Protein AF-A0A7W5V671-F1 (afdb_monomer_lite)

Radius of gyration: 16.45 Å; chains: 1; bounding box: 33×41×40 Å

InterPro domains:
  IPR013785 Aldolase-type TIM barrel [G3DSA:3.20.20.70] (1-219)

Sequence (221 aa):
MAAGVSGLAVGVHTTQFEIRTAGLLEPVLRLAADVVAESRGAPVAGEPAGPLGSGRFQLIAGACGPVGQAVQEAELAARLGYDAVLLSPVVPGASEADLLERARAVGEVLPVVGLYLQTAIGGPVLSRRFWRELAEQPSTVAVKVAAFDRYRTLDVAHGVAGSGRADQVVLYTGNDDHIIGDLLAELPGGLKFSGGLLGQWAVWTRAAVDMVAGLAKDPEL

Organism: NCBI:txid65515

Foldseek 3Di:
DVLPDQEDEECDVLNPVCCVVVVNLLVRLLVVQVVLCVVVVHHLFPDAQDAPPPSHYAYEYEAEEALVRRLVSLQSNNRSNHNEYEYAQDYPPDDLVRSLVSLLSSLVRHQYAYEQAAPVVPGDQDALCSLLSNLLRLSAQEYEYQHLDVVSVLSNLSSNLNNVCLVRYAYAYQPPVQQVVQQPDQHPNRHGHLYHDYSCCVPPVNVRSVVSVVSVPDPVD

Secondary structure (DSSP, 8-state):
-TT--SEEEESSGGG-GGGTTTT-HHHHHHHHHHHHHHHHTS--TTPPPPPTTSSSPEEEEEE-SSHHHHHHHHHHHHHTT-SEEEE----TT--HHHHHHHHHHHHTTS-EEEEEE-GGGTPPP--HHHHHHHHTSTTEEEEEEE-S-HHHHHHHHHHHHHTT-TTTSEEEE--TTSHHHHHH-EEGGGEEEEEE--SGGGSSHHHHHHHHHHHTT-TT-

pLDDT: mean 92.81, std 10.21, range [48.5, 98.88]

Structure (mmCIF, N/CA/C/O backbone):
data_AF-A0A7W5V671-F1
#
_entry.id   AF-A0A7W5V671-F1
#
loop_
_atom_site.group_PDB
_atom_site.id
_atom_site.type_symbol
_atom_site.label_atom_id
_atom_site.label_alt_id
_atom_site.label_comp_id
_atom_site.label_asym_id
_atom_site.label_entity_id
_atom_site.label_seq_id
_atom_site.pdbx_PDB_ins_code
_atom_site.Cartn_x
_atom_site.Cartn_y
_atom_site.Cartn_z
_atom_site.occupancy
_atom_site.B_iso_or_equiv
_atom_site.auth_seq_id
_atom_site.auth_comp_id
_atom_site.auth_asym_id
_atom_site.auth_atom_id
_atom_site.pdbx_PDB_model_num
ATOM 1 N N . MET A 1 1 ? 1.925 -17.191 -6.759 1.00 84.00 1 MET A N 1
ATOM 2 C CA . MET A 1 1 ? 0.631 -17.902 -6.894 1.00 84.00 1 MET A CA 1
ATOM 3 C C . MET A 1 1 ? 0.703 -19.350 -6.448 1.00 84.00 1 MET A C 1
ATOM 5 O O . MET A 1 1 ? -0.039 -19.692 -5.544 1.00 84.00 1 MET A O 1
ATOM 9 N N . ALA A 1 2 ? 1.605 -20.181 -6.994 1.00 89.56 2 ALA A N 1
ATOM 10 C CA . ALA A 1 2 ? 1.707 -21.600 -6.616 1.00 89.56 2 ALA A CA 1
ATOM 11 C C . ALA A 1 2 ? 1.765 -21.831 -5.094 1.00 89.56 2 ALA A C 1
ATOM 13 O O . ALA A 1 2 ? 1.134 -22.756 -4.603 1.00 89.56 2 ALA A O 1
ATOM 14 N N . ALA A 1 3 ? 2.443 -20.946 -4.349 1.00 92.94 3 ALA A N 1
ATOM 15 C CA . ALA A 1 3 ? 2.539 -20.948 -2.886 1.00 92.94 3 ALA A CA 1
ATOM 16 C C . ALA A 1 3 ? 1.255 -20.540 -2.118 1.00 92.94 3 ALA A C 1
ATOM 18 O O . ALA A 1 3 ? 1.284 -20.524 -0.895 1.00 92.94 3 ALA A O 1
ATOM 19 N N . GLY A 1 4 ? 0.147 -20.223 -2.796 1.00 91.19 4 GLY A N 1
ATOM 20 C CA . GLY A 1 4 ? -1.155 -19.923 -2.179 1.00 91.19 4 GLY A CA 1
ATOM 21 C C . GLY A 1 4 ? -1.399 -18.465 -1.768 1.00 91.19 4 GLY A C 1
ATOM 22 O O . GLY A 1 4 ? -2.390 -18.191 -1.103 1.00 91.19 4 GLY A O 1
ATOM 23 N N . VAL A 1 5 ? -0.526 -17.524 -2.143 1.00 93.00 5 VAL A N 1
ATOM 24 C CA . VAL A 1 5 ? -0.738 -16.091 -1.861 1.00 93.00 5 VAL A CA 1
ATOM 25 C C . VAL A 1 5 ? -1.935 -15.540 -2.647 1.00 93.00 5 VAL A C 1
ATOM 27 O O . VAL A 1 5 ? -2.162 -15.950 -3.786 1.00 93.00 5 VAL A O 1
ATOM 30 N N . SER A 1 6 ? -2.665 -14.591 -2.059 1.00 91.12 6 SER A N 1
ATOM 31 C CA . SER A 1 6 ? -3.863 -13.962 -2.638 1.00 91.12 6 SER A CA 1
ATOM 32 C C . SER A 1 6 ? -3.581 -12.722 -3.495 1.00 91.12 6 SER A C 1
ATOM 34 O O . SER A 1 6 ? -4.487 -12.201 -4.141 1.00 91.12 6 SER A O 1
ATOM 36 N N . GLY A 1 7 ? -2.339 -12.241 -3.530 1.00 93.69 7 GLY A N 1
ATOM 37 C CA . GLY A 1 7 ? -1.966 -11.084 -4.332 1.00 93.69 7 GLY A CA 1
ATOM 38 C C . GLY A 1 7 ? -0.463 -10.843 -4.394 1.00 93.69 7 GLY A C 1
ATOM 39 O O . GLY A 1 7 ? 0.330 -11.565 -3.784 1.00 93.69 7 GLY A O 1
ATOM 40 N N . LEU A 1 8 ? -0.075 -9.825 -5.157 1.00 95.25 8 LEU A N 1
ATOM 41 C CA . LEU A 1 8 ? 1.306 -9.403 -5.356 1.00 95.25 8 LEU A CA 1
ATOM 42 C C . LEU A 1 8 ? 1.385 -7.875 -5.461 1.00 95.25 8 LEU A C 1
ATOM 44 O O . LEU A 1 8 ? 0.623 -7.255 -6.200 1.00 95.25 8 LEU A O 1
ATOM 48 N N . ALA A 1 9 ? 2.351 -7.280 -4.756 1.00 96.94 9 ALA A N 1
ATOM 49 C CA . ALA A 1 9 ? 2.691 -5.867 -4.881 1.00 96.94 9 ALA A CA 1
ATOM 50 C C . ALA A 1 9 ? 4.031 -5.697 -5.616 1.00 96.94 9 ALA A C 1
ATOM 52 O O . ALA A 1 9 ? 5.012 -6.351 -5.260 1.00 96.94 9 ALA A O 1
ATOM 53 N N . VAL A 1 10 ? 4.084 -4.824 -6.624 1.00 97.81 10 VAL A N 1
ATOM 54 C CA . VAL A 1 10 ? 5.238 -4.658 -7.531 1.00 97.81 10 VAL A CA 1
ATOM 55 C C . VAL A 1 10 ? 5.551 -3.177 -7.728 1.00 97.81 10 VAL A C 1
ATOM 57 O O . VAL A 1 10 ? 4.650 -2.350 -7.706 1.00 97.81 10 VAL A O 1
ATOM 60 N N . GLY A 1 11 ? 6.821 -2.811 -7.907 1.00 96.94 11 GLY A N 1
ATOM 61 C CA . GLY A 1 11 ? 7.233 -1.405 -8.047 1.00 96.94 11 GLY A CA 1
ATOM 62 C C . GLY A 1 11 ? 7.242 -0.642 -6.718 1.00 96.94 11 GLY A C 1
ATOM 63 O O . GLY A 1 11 ? 7.211 0.590 -6.706 1.00 96.94 11 GLY A O 1
ATOM 64 N N . VAL A 1 12 ? 7.279 -1.389 -5.612 1.00 95.75 12 VAL A N 1
ATOM 65 C CA . VAL A 1 12 ? 7.295 -0.922 -4.218 1.00 95.75 12 VAL A CA 1
ATOM 66 C C . VAL A 1 12 ? 8.720 -0.979 -3.648 1.00 95.75 12 VAL A C 1
ATOM 68 O O . VAL A 1 12 ? 9.634 -1.426 -4.333 1.00 95.75 12 VAL A O 1
ATOM 71 N N . HIS A 1 13 ? 8.921 -0.600 -2.379 1.00 91.94 13 HIS A N 1
ATOM 72 C CA . HIS A 1 13 ? 10.249 -0.583 -1.739 1.00 91.94 13 HIS A CA 1
ATOM 73 C C . HIS A 1 13 ? 11.059 -1.882 -1.946 1.00 91.94 13 HIS A C 1
ATOM 75 O O . HIS A 1 13 ? 12.230 -1.824 -2.299 1.00 91.94 13 HIS A O 1
ATOM 81 N N . THR A 1 14 ? 10.439 -3.061 -1.801 1.00 91.38 14 THR A N 1
ATOM 82 C CA . THR A 1 14 ? 11.106 -4.364 -2.009 1.00 91.38 14 THR A CA 1
ATOM 83 C C . THR A 1 14 ? 11.531 -4.614 -3.463 1.00 91.38 14 THR A C 1
ATOM 85 O O . THR A 1 14 ? 12.481 -5.351 -3.694 1.00 91.38 14 THR A O 1
ATOM 88 N N . THR A 1 15 ? 10.873 -3.990 -4.445 1.00 92.38 15 THR A N 1
ATOM 89 C CA . THR A 1 15 ? 11.285 -4.025 -5.863 1.00 92.38 15 THR A CA 1
ATOM 90 C C . THR A 1 15 ? 12.456 -3.078 -6.151 1.00 92.38 15 THR A C 1
ATOM 92 O O . THR A 1 15 ? 13.052 -3.186 -7.215 1.00 92.38 15 THR A O 1
ATOM 95 N N . GLN A 1 16 ? 12.801 -2.197 -5.202 1.00 91.88 16 GLN A N 1
ATOM 96 C CA . GLN A 1 16 ? 13.724 -1.066 -5.342 1.00 91.88 16 GLN A CA 1
ATOM 97 C C . GLN A 1 16 ? 13.139 0.054 -6.213 1.00 91.88 16 GLN A C 1
ATOM 99 O O . GLN A 1 16 ? 12.811 -0.135 -7.383 1.00 91.88 16 GLN A O 1
ATOM 104 N N . PHE A 1 17 ? 12.980 1.254 -5.651 1.00 90.12 17 PHE A N 1
ATOM 105 C CA . PHE A 1 17 ? 12.391 2.379 -6.389 1.00 90.12 17 PHE A CA 1
ATOM 106 C C . PHE A 1 17 ? 13.272 2.830 -7.572 1.00 90.12 17 PHE A C 1
ATOM 108 O O . PHE A 1 17 ? 12.760 3.397 -8.539 1.00 90.12 17 PHE A O 1
ATOM 115 N N . GLU A 1 18 ? 14.562 2.493 -7.537 1.00 92.50 18 GLU A N 1
ATOM 116 C CA . GLU A 1 18 ? 15.604 2.757 -8.530 1.00 92.50 18 GLU A CA 1
ATOM 117 C C . GLU A 1 18 ? 15.294 2.187 -9.922 1.00 92.50 18 GLU A C 1
ATOM 119 O O . GLU A 1 18 ? 15.830 2.686 -10.914 1.00 92.50 18 GLU A O 1
ATOM 124 N N . ILE A 1 19 ? 14.371 1.220 -10.039 1.00 95.94 19 ILE A N 1
ATOM 125 C CA . ILE A 1 19 ? 13.892 0.733 -11.344 1.00 95.94 19 ILE A CA 1
ATOM 126 C C . ILE A 1 19 ? 13.361 1.871 -12.229 1.00 95.94 19 ILE A C 1
ATOM 128 O O . ILE A 1 19 ? 13.431 1.782 -13.450 1.00 95.94 19 ILE A O 1
ATOM 132 N N . ARG A 1 20 ? 12.858 2.961 -11.633 1.00 95.38 20 ARG A N 1
ATOM 133 C CA . ARG A 1 20 ? 12.361 4.143 -12.358 1.00 95.38 20 ARG A CA 1
ATOM 134 C C . ARG A 1 20 ? 13.489 4.886 -13.058 1.00 95.38 20 ARG A C 1
ATOM 136 O O . ARG A 1 20 ? 13.371 5.199 -14.237 1.00 95.38 20 ARG A O 1
ATOM 143 N N . THR A 1 21 ? 14.604 5.086 -12.362 1.00 93.50 21 THR A N 1
ATOM 144 C CA . THR A 1 21 ? 15.807 5.728 -12.910 1.00 93.50 21 THR A CA 1
ATOM 145 C C . THR A 1 21 ? 16.410 4.909 -14.050 1.00 93.50 21 THR A C 1
ATOM 147 O O . THR A 1 21 ? 16.979 5.469 -14.981 1.00 93.50 21 THR A O 1
ATOM 150 N N . ALA A 1 22 ? 16.244 3.585 -14.009 1.00 95.69 22 ALA A N 1
ATOM 151 C CA . ALA A 1 22 ? 16.680 2.678 -15.066 1.00 95.69 22 ALA A CA 1
ATOM 152 C C . ALA A 1 22 ? 15.668 2.518 -16.223 1.00 95.69 22 ALA A C 1
ATOM 154 O O . ALA A 1 22 ? 15.936 1.759 -17.152 1.00 95.69 22 ALA A O 1
ATOM 155 N N . GLY A 1 23 ? 14.501 3.175 -16.180 1.00 96.25 23 GLY A N 1
ATOM 156 C CA . GLY A 1 23 ? 13.441 2.996 -17.185 1.00 96.25 23 GLY A CA 1
ATOM 157 C C . GLY A 1 23 ? 12.772 1.613 -17.152 1.00 96.25 23 GLY A C 1
ATOM 158 O O . GLY A 1 23 ? 12.159 1.193 -18.129 1.00 96.25 23 GLY A O 1
ATOM 159 N N . LEU A 1 24 ? 12.891 0.891 -16.035 1.00 98.12 24 LEU A N 1
ATOM 160 C CA . LEU A 1 24 ? 12.433 -0.490 -15.865 1.00 98.12 24 LEU A CA 1
ATOM 161 C C . LEU A 1 24 ? 11.061 -0.616 -15.194 1.00 98.12 24 LEU A C 1
ATOM 163 O O . LEU A 1 24 ? 10.567 -1.734 -15.066 1.00 98.12 24 LEU A O 1
ATOM 167 N N . LEU A 1 25 ? 10.421 0.488 -14.788 1.00 98.38 25 LEU A N 1
ATOM 168 C CA . LEU A 1 25 ? 9.113 0.434 -14.123 1.00 98.38 25 LEU A CA 1
ATOM 169 C C . LEU A 1 25 ? 8.073 -0.322 -14.965 1.00 98.38 25 LEU A C 1
ATOM 171 O O . LEU A 1 25 ? 7.523 -1.319 -14.506 1.00 98.38 25 LEU A O 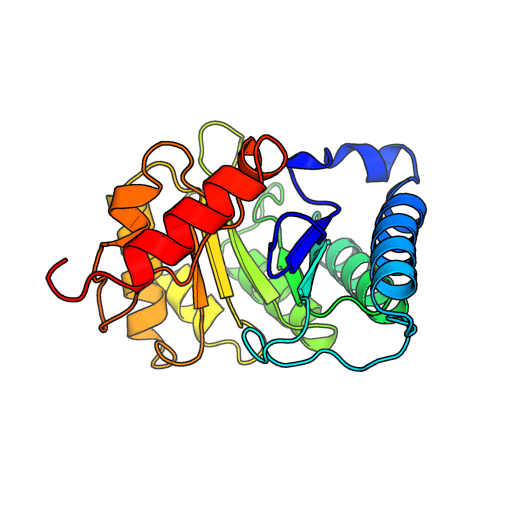1
ATOM 175 N N . GLU A 1 26 ? 7.828 0.122 -16.198 1.00 98.00 26 GLU A N 1
ATOM 176 C CA . GLU A 1 26 ? 6.851 -0.521 -17.081 1.00 98.00 26 GLU A CA 1
ATOM 177 C C . GLU A 1 26 ? 7.215 -1.976 -17.425 1.00 98.00 26 GLU A C 1
ATOM 179 O O . GLU A 1 26 ? 6.351 -2.836 -17.243 1.00 98.00 26 GLU A O 1
ATOM 184 N N . PRO A 1 27 ? 8.455 -2.304 -17.848 1.00 98.06 27 PRO A N 1
ATOM 185 C CA . PRO A 1 27 ? 8.854 -3.693 -18.077 1.00 98.06 27 PRO A CA 1
ATOM 186 C C . PRO A 1 27 ? 8.610 -4.619 -16.880 1.00 98.06 27 PRO A C 1
ATOM 188 O O . PRO A 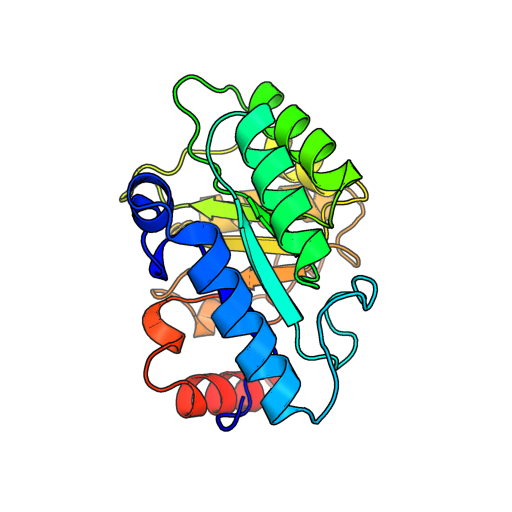1 27 ? 8.119 -5.731 -17.058 1.00 98.06 27 PRO A O 1
ATOM 191 N N . VAL A 1 28 ? 8.916 -4.165 -15.660 1.00 98.31 28 VAL A N 1
ATOM 192 C CA . VAL A 1 28 ? 8.749 -4.967 -14.438 1.00 98.31 28 VAL A CA 1
ATOM 193 C 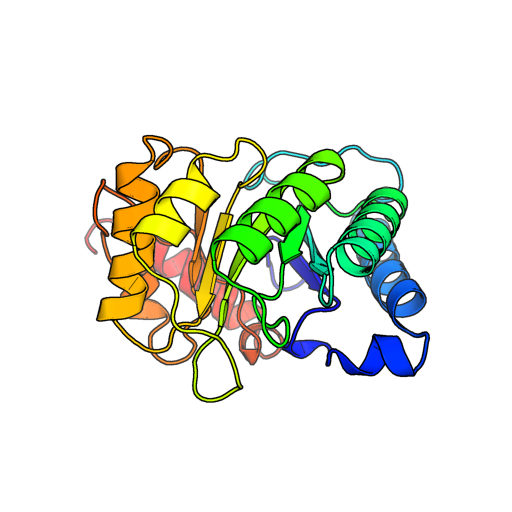C . VAL A 1 28 ? 7.273 -5.148 -14.080 1.00 98.31 28 VAL A C 1
ATOM 195 O O . VAL A 1 28 ? 6.866 -6.263 -13.751 1.00 98.31 28 VAL A O 1
ATOM 198 N N . LEU A 1 29 ? 6.462 -4.086 -14.162 1.00 98.12 29 LEU A N 1
ATOM 199 C CA . LEU A 1 29 ? 5.021 -4.190 -13.911 1.00 98.12 29 LEU A CA 1
ATOM 200 C C . LEU A 1 29 ? 4.347 -5.112 -14.937 1.00 98.12 29 LEU A C 1
ATOM 202 O O . LEU A 1 29 ? 3.572 -5.994 -14.573 1.00 98.12 29 LEU A O 1
ATOM 206 N N . ARG A 1 30 ? 4.688 -4.961 -16.220 1.00 97.38 30 ARG A N 1
ATOM 207 C CA . ARG A 1 30 ? 4.128 -5.792 -17.287 1.00 97.38 30 ARG A CA 1
ATOM 208 C C . ARG A 1 30 ? 4.492 -7.261 -17.111 1.00 97.38 30 ARG A C 1
ATOM 210 O O . ARG A 1 30 ? 3.603 -8.098 -17.153 1.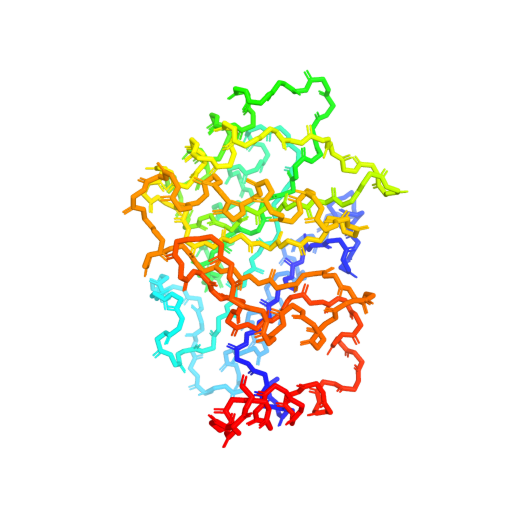00 97.38 30 ARG A O 1
ATOM 217 N N . LEU A 1 31 ? 5.761 -7.563 -16.827 1.00 97.12 31 LEU A N 1
ATOM 218 C CA . LEU A 1 31 ? 6.204 -8.936 -16.585 1.00 97.12 31 LEU A CA 1
ATOM 219 C C . LEU A 1 31 ? 5.406 -9.601 -15.456 1.00 97.12 31 LEU A C 1
ATOM 221 O O . LEU A 1 31 ? 4.998 -10.753 -15.580 1.00 97.12 31 LEU A O 1
ATOM 225 N N . ALA A 1 32 ? 5.166 -8.888 -14.354 1.00 95.94 32 ALA A N 1
ATOM 226 C CA . ALA A 1 32 ? 4.385 -9.433 -13.251 1.00 95.94 32 ALA A CA 1
ATOM 227 C C . ALA A 1 32 ? 2.918 -9.683 -13.639 1.00 95.94 32 ALA A C 1
ATOM 229 O O . ALA A 1 32 ? 2.376 -10.736 -13.298 1.00 95.94 32 ALA A O 1
ATOM 230 N N . ALA A 1 33 ? 2.291 -8.751 -14.361 1.00 94.62 33 ALA A N 1
ATOM 231 C CA . ALA A 1 33 ? 0.925 -8.909 -14.853 1.00 94.62 33 ALA A CA 1
ATOM 232 C C . ALA A 1 33 ? 0.801 -10.084 -15.840 1.00 94.62 33 ALA A C 1
ATOM 234 O O . ALA A 1 33 ? -0.096 -10.913 -15.684 1.00 94.62 33 ALA A O 1
ATOM 235 N N . ASP A 1 34 ? 1.734 -10.209 -16.787 1.00 93.75 34 ASP A N 1
ATOM 236 C CA . ASP A 1 34 ? 1.761 -11.279 -17.791 1.00 93.75 34 ASP A CA 1
ATOM 237 C C . ASP A 1 34 ? 1.919 -12.660 -17.138 1.00 93.75 34 ASP A C 1
ATOM 239 O O . ASP A 1 34 ? 1.172 -13.585 -17.451 1.00 93.75 34 ASP A O 1
ATOM 243 N N . VAL A 1 35 ? 2.819 -12.800 -16.156 1.00 93.62 35 VAL A N 1
ATOM 244 C CA . VAL A 1 35 ? 3.006 -14.064 -15.419 1.00 93.62 35 VAL A CA 1
ATOM 245 C C . VAL A 1 35 ? 1.754 -14.443 -14.620 1.00 93.62 35 VAL A C 1
ATOM 247 O O . VAL A 1 35 ? 1.405 -15.627 -14.529 1.00 93.62 35 VAL A O 1
ATOM 250 N N . VAL A 1 36 ? 1.059 -13.460 -14.035 1.00 91.19 36 VAL A N 1
ATOM 251 C CA . VAL A 1 36 ? -0.228 -13.687 -13.354 1.00 91.19 36 VAL A CA 1
ATOM 252 C C . VAL A 1 36 ? -1.306 -14.115 -14.341 1.00 91.19 36 VAL A C 1
ATOM 254 O O . VAL A 1 36 ? -2.034 -15.066 -14.054 1.00 91.19 36 VAL A O 1
ATOM 257 N N . ALA A 1 37 ? -1.378 -13.468 -15.502 1.00 88.19 37 ALA A N 1
ATOM 258 C CA . ALA A 1 37 ? -2.317 -13.813 -16.558 1.00 88.19 37 ALA A CA 1
ATOM 259 C C . ALA A 1 37 ? -2.116 -15.249 -17.057 1.00 88.19 37 ALA A C 1
ATOM 261 O O . ALA A 1 37 ? -3.049 -16.055 -17.060 1.00 88.19 37 ALA A O 1
ATOM 262 N N . GLU A 1 38 ? -0.876 -15.592 -17.407 1.00 88.00 38 GLU A N 1
ATOM 263 C CA . GLU A 1 38 ? -0.494 -16.917 -17.894 1.00 88.00 38 GLU A CA 1
ATOM 264 C C . GLU A 1 38 ? -0.849 -18.004 -16.875 1.00 88.00 38 GLU A C 1
ATOM 266 O O . GLU A 1 38 ? -1.508 -18.988 -17.206 1.00 88.00 38 GLU A O 1
ATOM 271 N N . SER A 1 39 ? -0.508 -17.786 -15.603 1.00 85.94 39 SER A N 1
ATOM 272 C CA . SER A 1 39 ? -0.785 -18.756 -14.538 1.00 85.94 39 SER A CA 1
ATOM 273 C C . SER A 1 39 ? -2.278 -18.961 -14.264 1.00 85.94 39 SER A C 1
ATOM 275 O O . SER A 1 39 ? -2.659 -19.981 -13.691 1.00 85.94 39 SER A O 1
ATOM 277 N N . ARG A 1 40 ? -3.128 -17.994 -14.632 1.00 80.88 40 ARG A N 1
ATOM 278 C CA . ARG A 1 40 ? -4.589 -18.067 -14.483 1.00 80.88 40 ARG A CA 1
ATOM 279 C C . ARG A 1 40 ? -5.297 -18.539 -15.754 1.00 80.88 40 ARG A C 1
ATOM 281 O O . ARG A 1 40 ? -6.495 -18.805 -15.694 1.00 80.88 40 ARG A O 1
ATOM 288 N N . GLY A 1 41 ? -4.588 -18.634 -16.881 1.00 78.44 41 GLY A N 1
ATOM 289 C CA . GLY A 1 41 ? -5.173 -18.932 -18.189 1.00 78.44 41 GLY A CA 1
ATOM 290 C C . GLY A 1 41 ? -6.105 -17.833 -18.718 1.00 78.44 41 GLY A C 1
ATOM 291 O O . GLY A 1 41 ? -6.958 -18.122 -19.553 1.00 78.44 41 GLY A O 1
ATOM 292 N N . ALA A 1 42 ? -5.979 -16.596 -18.225 1.00 69.00 42 ALA A N 1
ATOM 293 C CA . ALA A 1 42 ? -6.821 -15.464 -18.610 1.00 69.00 42 ALA A CA 1
ATOM 294 C C . ALA A 1 42 ? -6.022 -14.148 -18.563 1.00 69.00 42 ALA A C 1
ATOM 296 O O . ALA A 1 42 ? -5.226 -13.968 -17.640 1.00 69.00 42 ALA A O 1
ATOM 297 N N . PRO A 1 43 ? -6.214 -13.222 -19.522 1.00 63.44 43 PRO A N 1
ATOM 298 C CA . PRO A 1 43 ? -5.523 -11.936 -19.520 1.00 63.44 43 PRO A CA 1
ATOM 299 C C . PRO A 1 43 ? -5.906 -11.095 -18.296 1.00 63.44 43 PRO A C 1
ATOM 301 O O . PRO A 1 43 ? -7.073 -11.008 -17.934 1.00 63.44 43 PRO A O 1
ATOM 304 N N . VAL A 1 44 ? -4.912 -10.453 -17.678 1.00 66.25 44 VAL A N 1
ATOM 305 C CA . VAL A 1 44 ? -5.127 -9.456 -16.610 1.00 66.25 44 VAL A CA 1
ATOM 306 C C . VAL A 1 44 ? -5.343 -8.066 -17.221 1.00 66.25 44 VAL A C 1
ATOM 308 O O . VAL A 1 44 ? -6.171 -7.289 -16.748 1.00 66.25 44 VAL A O 1
ATOM 311 N N . ALA A 1 45 ? -4.620 -7.753 -18.300 1.00 63.72 45 ALA A N 1
ATOM 312 C CA . ALA A 1 45 ? -4.675 -6.451 -18.949 1.00 63.72 45 ALA A CA 1
ATOM 313 C C . ALA A 1 45 ? -6.080 -6.146 -19.497 1.00 63.72 45 ALA A C 1
ATOM 315 O O . ALA A 1 45 ? -6.647 -6.928 -20.261 1.00 63.72 45 ALA A O 1
ATOM 316 N N . GLY A 1 46 ? -6.616 -4.980 -19.129 1.00 57.53 46 GLY A N 1
ATOM 317 C CA . GLY A 1 46 ? -7.923 -4.502 -19.584 1.00 57.53 46 GLY A CA 1
ATOM 318 C C . GLY A 1 46 ? -9.127 -5.012 -18.784 1.00 57.53 46 GLY A C 1
ATOM 319 O O . GLY A 1 46 ? -10.235 -4.535 -19.028 1.00 57.53 46 GLY A O 1
ATOM 320 N N . GLU A 1 47 ? -8.948 -5.918 -17.814 1.00 64.06 47 GLU A N 1
ATOM 321 C CA . GLU A 1 47 ? -10.006 -6.195 -16.838 1.00 64.06 47 GLU A CA 1
ATOM 322 C C . GLU A 1 47 ? -10.099 -5.036 -15.829 1.00 64.06 47 GLU A C 1
ATOM 324 O O . GLU A 1 47 ? -9.069 -4.594 -15.312 1.00 64.06 47 GLU A O 1
ATOM 329 N N . PRO A 1 48 ? -11.308 -4.540 -15.511 1.00 61.97 48 PRO A N 1
ATOM 330 C CA . PRO A 1 48 ? -11.466 -3.500 -14.504 1.00 61.97 48 PRO A CA 1
ATOM 331 C C . PRO A 1 48 ? -10.963 -3.972 -13.133 1.00 61.97 48 PRO A C 1
ATOM 333 O O . PRO A 1 48 ? -10.977 -5.168 -12.814 1.00 61.97 48 PRO A O 1
ATOM 336 N N . ALA A 1 49 ? -10.525 -3.017 -12.311 1.00 62.06 49 ALA A N 1
ATOM 337 C CA . ALA A 1 49 ? -10.134 -3.277 -10.932 1.00 62.06 49 ALA A CA 1
ATOM 338 C C . ALA A 1 49 ? -11.304 -3.917 -10.166 1.00 62.06 49 ALA A C 1
ATOM 340 O O . ALA A 1 49 ? -12.413 -3.376 -10.127 1.00 62.06 49 ALA A O 1
ATOM 341 N N . GLY A 1 50 ? -11.058 -5.086 -9.574 1.00 61.34 50 GLY A N 1
ATOM 342 C CA . GLY A 1 50 ? -12.022 -5.758 -8.706 1.00 61.34 50 GLY A CA 1
ATOM 343 C C . GLY A 1 50 ? -11.896 -5.267 -7.259 1.00 61.34 50 GLY A C 1
ATOM 344 O O . GLY A 1 50 ? -10.808 -4.845 -6.856 1.00 61.34 50 GLY A O 1
ATOM 345 N N . PRO A 1 51 ? -12.954 -5.355 -6.431 1.00 67.38 51 PRO A N 1
ATOM 346 C CA . PRO A 1 51 ? -12.842 -5.044 -5.009 1.00 67.38 51 PRO A CA 1
ATOM 347 C C . PRO A 1 51 ? -11.752 -5.892 -4.336 1.00 67.38 51 PRO A C 1
ATOM 349 O O . PRO A 1 51 ? -11.626 -7.092 -4.620 1.00 67.38 51 PRO A O 1
ATOM 352 N N . LEU A 1 52 ? -10.997 -5.288 -3.410 1.00 67.88 52 LEU A N 1
ATOM 353 C CA . LEU A 1 52 ? -10.088 -6.029 -2.533 1.00 67.88 52 LEU A CA 1
ATOM 354 C C . LEU A 1 52 ? -10.865 -7.119 -1.784 1.00 67.88 52 LEU A C 1
ATOM 356 O O . LEU A 1 52 ? -11.961 -6.883 -1.284 1.00 67.88 52 LEU A O 1
ATOM 360 N N . GLY A 1 53 ? -10.297 -8.324 -1.720 1.00 61.84 53 GLY A N 1
ATOM 361 C CA . GLY A 1 53 ? -10.917 -9.449 -1.014 1.00 61.84 53 GLY A CA 1
ATOM 362 C C . GLY A 1 53 ? -12.009 -10.193 -1.792 1.00 61.84 53 GLY A C 1
ATOM 363 O O . GLY A 1 53 ? -12.610 -11.109 -1.244 1.00 61.84 53 GLY A O 1
ATOM 364 N N . SER A 1 54 ? -12.229 -9.891 -3.076 1.00 65.38 54 SER A N 1
ATOM 365 C CA . SER A 1 54 ? -13.206 -10.587 -3.941 1.00 65.38 54 SER A CA 1
ATOM 366 C C . SER A 1 54 ? -12.860 -12.051 -4.286 1.00 65.38 54 SER A C 1
ATOM 368 O O . SER A 1 54 ? -13.540 -12.676 -5.096 1.00 65.38 54 SER A O 1
ATOM 370 N N . GLY A 1 55 ? -11.782 -12.609 -3.723 1.00 69.12 55 GLY A N 1
ATOM 371 C CA . GLY A 1 55 ? -11.244 -13.924 -4.097 1.00 69.12 55 GLY A CA 1
ATOM 372 C C . GLY A 1 55 ? -10.473 -13.928 -5.425 1.00 69.12 55 GLY A C 1
ATOM 373 O O . GLY A 1 55 ? -9.864 -14.940 -5.776 1.00 69.12 55 GLY A O 1
ATOM 374 N N . ARG A 1 56 ? -10.447 -12.797 -6.145 1.00 81.88 56 ARG A N 1
ATOM 375 C CA . ARG A 1 56 ? -9.544 -12.553 -7.276 1.00 81.88 56 ARG A CA 1
ATOM 376 C C . ARG A 1 56 ? -8.109 -12.379 -6.763 1.00 81.88 56 ARG A C 1
ATOM 378 O O . ARG A 1 56 ? -7.884 -11.882 -5.661 1.00 81.88 56 ARG A O 1
ATOM 385 N N . PHE A 1 57 ? -7.135 -12.811 -7.566 1.00 88.56 57 PHE A N 1
ATOM 386 C CA . PHE A 1 57 ? -5.728 -12.532 -7.288 1.00 88.56 57 PHE A CA 1
ATOM 387 C C . PHE A 1 57 ? -5.454 -11.042 -7.501 1.00 88.56 57 PHE A C 1
ATOM 389 O O . PHE A 1 57 ? -5.613 -10.569 -8.625 1.00 88.56 57 PHE A O 1
ATOM 396 N N . GLN A 1 58 ? -5.032 -10.342 -6.448 1.00 91.50 58 GLN A N 1
ATOM 397 C CA . GLN A 1 58 ? -4.884 -8.886 -6.473 1.00 91.50 58 GLN A CA 1
ATOM 398 C C . GLN A 1 58 ? -3.487 -8.458 -6.925 1.00 91.50 58 GLN A C 1
ATOM 400 O O . GLN A 1 58 ? -2.479 -8.914 -6.376 1.00 91.50 58 GLN A O 1
ATOM 405 N N . LEU A 1 59 ? -3.422 -7.531 -7.876 1.00 94.75 59 LEU A N 1
ATOM 406 C CA . LEU A 1 59 ? -2.195 -6.876 -8.314 1.00 94.75 59 LEU A CA 1
ATOM 407 C C . LEU A 1 59 ? -2.160 -5.427 -7.831 1.00 94.75 59 LEU A C 1
ATOM 409 O O . LEU A 1 59 ? -3.025 -4.623 -8.166 1.00 94.75 59 LEU A O 1
ATOM 413 N N . ILE A 1 60 ? -1.127 -5.076 -7.065 1.00 97.19 60 ILE A N 1
ATOM 414 C CA . ILE A 1 60 ? -0.945 -3.728 -6.511 1.00 97.19 60 ILE A CA 1
ATOM 415 C C . ILE A 1 60 ? 0.344 -3.120 -7.069 1.00 97.19 60 ILE A C 1
ATOM 417 O O . ILE A 1 60 ? 1.426 -3.689 -6.915 1.00 97.19 60 ILE A O 1
ATOM 421 N N . ALA A 1 61 ? 0.250 -1.960 -7.713 1.00 98.25 61 ALA A N 1
ATOM 422 C CA . ALA A 1 61 ? 1.412 -1.250 -8.240 1.00 98.25 61 ALA A CA 1
ATOM 423 C C . ALA A 1 61 ? 1.903 -0.218 -7.223 1.00 98.25 61 ALA A C 1
ATOM 425 O O . ALA A 1 61 ? 1.113 0.498 -6.621 1.00 98.25 61 ALA A O 1
ATOM 426 N N . GLY A 1 62 ? 3.209 -0.108 -7.013 1.00 98.31 62 GLY A N 1
ATOM 427 C CA . GLY A 1 62 ? 3.780 0.984 -6.237 1.00 98.31 62 GLY A CA 1
ATOM 428 C C . GLY A 1 62 ? 3.840 2.261 -7.066 1.00 98.31 62 GLY A C 1
ATOM 429 O O . GLY A 1 62 ? 4.322 2.211 -8.196 1.00 98.31 62 GLY A O 1
ATOM 430 N N . ALA A 1 63 ? 3.441 3.392 -6.482 1.00 98.19 63 ALA A N 1
ATOM 431 C CA . ALA A 1 63 ? 3.654 4.723 -7.052 1.00 98.19 63 ALA A CA 1
ATOM 432 C C . ALA A 1 63 ? 4.452 5.624 -6.098 1.00 98.19 63 ALA A C 1
ATOM 434 O O . ALA A 1 63 ? 4.336 5.510 -4.870 1.00 98.19 63 ALA A O 1
ATOM 435 N N . CYS A 1 64 ? 5.272 6.526 -6.638 1.00 97.31 64 CYS A N 1
ATOM 436 C CA . CYS A 1 64 ? 6.057 7.463 -5.831 1.00 97.31 64 CYS A CA 1
ATOM 437 C C . CYS A 1 64 ? 6.232 8.839 -6.491 1.00 97.31 64 CYS A C 1
ATOM 439 O O . CYS A 1 64 ? 5.674 9.124 -7.547 1.00 97.31 64 CYS A O 1
ATOM 441 N N . GLY A 1 65 ? 6.987 9.715 -5.821 1.00 96.38 65 GLY A N 1
ATOM 442 C CA . GLY A 1 65 ? 7.305 11.041 -6.338 1.00 96.38 65 GLY A CA 1
ATOM 443 C C . GLY A 1 65 ? 6.160 12.059 -6.211 1.00 96.38 65 GLY A C 1
ATOM 444 O O . GLY A 1 65 ? 5.180 11.818 -5.489 1.00 96.38 65 GLY A O 1
ATOM 445 N N . PRO A 1 66 ? 6.311 13.228 -6.864 1.00 97.38 66 PRO A N 1
ATOM 446 C CA . PRO A 1 66 ? 5.312 14.294 -6.865 1.00 97.38 66 PRO A CA 1
ATOM 447 C C . PRO A 1 66 ? 4.032 13.871 -7.598 1.00 97.38 66 PRO A C 1
ATOM 449 O O . PRO A 1 66 ? 4.016 12.876 -8.322 1.00 97.38 66 PRO A O 1
ATOM 452 N N . VAL A 1 67 ? 2.956 14.650 -7.440 1.00 98.25 67 VAL A N 1
ATOM 453 C CA . VAL A 1 67 ? 1.612 14.296 -7.933 1.00 98.25 67 VAL A CA 1
ATOM 454 C C . VAL A 1 67 ? 1.570 13.899 -9.408 1.00 98.25 67 VAL A C 1
ATOM 456 O O . VAL A 1 67 ? 1.024 12.849 -9.726 1.00 98.25 67 VAL A O 1
ATOM 459 N N . GLY A 1 68 ? 2.216 14.661 -10.296 1.00 98.19 68 GLY A N 1
ATOM 460 C CA . GLY A 1 68 ? 2.221 14.354 -11.729 1.00 98.19 68 GLY A CA 1
ATOM 461 C C . GLY A 1 68 ? 2.862 13.002 -12.054 1.00 98.19 68 GLY A C 1
ATOM 462 O O . GLY A 1 68 ? 2.328 12.252 -12.865 1.00 98.19 68 GLY A O 1
ATOM 463 N N . GLN A 1 69 ? 3.961 12.656 -11.377 1.00 97.94 69 GLN A N 1
ATOM 464 C CA . GLN A 1 69 ? 4.600 11.348 -11.535 1.00 97.94 69 GLN A CA 1
ATOM 465 C C . GLN A 1 69 ? 3.703 10.235 -10.982 1.00 97.94 69 GLN A C 1
ATOM 467 O O . GLN A 1 69 ? 3.463 9.248 -11.669 1.00 97.94 69 GLN A O 1
ATOM 472 N N . ALA A 1 70 ? 3.174 10.401 -9.767 1.00 98.56 70 ALA A N 1
ATOM 473 C CA . ALA A 1 70 ? 2.336 9.387 -9.132 1.00 98.56 70 ALA A CA 1
ATOM 474 C C . ALA A 1 70 ? 1.074 9.068 -9.956 1.00 98.56 70 ALA A C 1
ATOM 476 O O . ALA A 1 70 ? 0.703 7.901 -10.068 1.00 98.56 70 ALA A O 1
ATOM 477 N N . VAL A 1 71 ? 0.455 10.081 -10.576 1.00 98.81 71 VAL A N 1
ATOM 478 C CA . VAL A 1 71 ? -0.689 9.905 -11.488 1.00 98.81 71 VAL A CA 1
ATOM 479 C C . VAL A 1 71 ? -0.279 9.146 -12.752 1.00 98.81 71 VAL A C 1
ATOM 481 O O . VAL A 1 71 ? -0.929 8.166 -13.097 1.00 98.81 71 VAL A O 1
ATOM 484 N N . GLN A 1 72 ? 0.829 9.512 -13.405 1.00 98.69 72 GLN A N 1
ATOM 485 C CA . GLN A 1 72 ? 1.315 8.794 -14.596 1.00 98.69 72 GLN A CA 1
ATOM 486 C C . GLN A 1 72 ? 1.635 7.320 -14.304 1.00 98.69 72 GLN A C 1
ATOM 488 O O . GLN A 1 72 ? 1.359 6.439 -15.121 1.00 98.69 72 GLN A O 1
ATOM 493 N N . GLU A 1 73 ? 2.205 7.036 -13.131 1.00 98.62 73 GLU A N 1
ATOM 494 C CA . GLU A 1 73 ? 2.480 5.668 -12.685 1.00 98.62 73 GLU A CA 1
ATOM 495 C C . GLU A 1 73 ? 1.184 4.891 -12.395 1.00 98.62 73 GLU A C 1
ATOM 497 O O . GLU A 1 73 ? 1.098 3.708 -12.727 1.00 98.62 73 GLU A O 1
ATOM 502 N N . ALA A 1 74 ? 0.155 5.550 -11.853 1.00 98.62 74 ALA A N 1
ATOM 503 C CA . ALA A 1 74 ? -1.172 4.964 -11.667 1.00 98.62 74 ALA A CA 1
ATOM 504 C C . ALA A 1 74 ? -1.870 4.666 -13.004 1.00 98.62 74 ALA A C 1
ATOM 506 O O . ALA A 1 74 ? -2.425 3.585 -13.179 1.00 98.62 74 ALA A O 1
ATOM 507 N N . GLU A 1 75 ? -1.792 5.573 -13.980 1.00 98.44 75 GLU A N 1
ATOM 508 C CA . GLU A 1 75 ? -2.344 5.359 -15.325 1.00 98.44 75 GLU A CA 1
ATOM 509 C C . GLU A 1 75 ? -1.647 4.200 -16.040 1.00 98.44 75 GLU A C 1
ATOM 511 O O . GLU A 1 75 ? -2.289 3.398 -16.719 1.00 98.44 75 GLU A O 1
ATOM 516 N N . LEU A 1 76 ? -0.324 4.093 -15.889 1.00 98.12 76 LEU A N 1
ATOM 517 C CA . LEU A 1 76 ? 0.436 2.950 -16.381 1.00 98.12 76 LEU A CA 1
ATOM 518 C C . LEU A 1 76 ? -0.047 1.648 -15.736 1.00 98.12 76 LEU A C 1
ATOM 520 O O . LEU A 1 76 ? -0.318 0.685 -16.451 1.00 98.12 76 LEU A O 1
ATOM 524 N N . ALA A 1 77 ? -0.183 1.622 -14.410 1.00 97.88 77 ALA A N 1
ATOM 525 C CA . ALA A 1 77 ? -0.686 0.462 -13.686 1.00 97.88 77 ALA A CA 1
ATOM 526 C C . ALA A 1 77 ? -2.094 0.062 -14.165 1.00 97.88 77 ALA A C 1
ATOM 528 O O . ALA A 1 77 ? -2.335 -1.115 -14.437 1.00 97.88 77 ALA A O 1
ATOM 529 N N . ALA A 1 78 ? -2.985 1.037 -14.370 1.00 96.62 78 ALA A N 1
ATOM 530 C CA . ALA A 1 78 ? -4.335 0.813 -14.880 1.00 96.62 78 ALA A CA 1
ATOM 531 C C . ALA A 1 78 ? -4.323 0.170 -16.276 1.00 96.62 78 ALA A C 1
ATOM 533 O O . ALA A 1 78 ? -5.001 -0.831 -16.504 1.00 96.62 78 ALA A O 1
ATOM 534 N N . ARG A 1 79 ? -3.493 0.677 -17.201 1.00 96.19 79 ARG A N 1
ATOM 535 C CA . ARG A 1 79 ? -3.333 0.084 -18.544 1.00 96.19 79 ARG A CA 1
ATOM 536 C C . ARG A 1 79 ? -2.829 -1.360 -18.501 1.00 96.19 79 ARG A C 1
ATOM 538 O O . ARG A 1 79 ? -3.167 -2.144 -19.382 1.00 96.19 79 ARG A O 1
ATOM 545 N N . LEU A 1 80 ? -2.027 -1.704 -17.495 1.00 95.94 80 LEU A N 1
ATOM 546 C CA . LEU A 1 80 ? -1.482 -3.049 -17.296 1.00 95.94 80 LEU A CA 1
ATOM 547 C C . LEU A 1 80 ? -2.421 -3.982 -16.505 1.00 95.94 80 LEU A C 1
ATOM 549 O O . LEU A 1 80 ? -2.080 -5.146 -16.311 1.00 95.94 80 LEU A O 1
ATOM 553 N N . GLY A 1 81 ? -3.600 -3.511 -16.079 1.00 93.62 81 GLY A N 1
ATOM 554 C CA . GLY A 1 81 ? -4.600 -4.324 -15.373 1.00 93.62 81 GLY A CA 1
ATOM 555 C C . GLY A 1 81 ? -4.353 -4.486 -13.870 1.00 93.62 81 GLY A C 1
ATOM 556 O O . GLY A 1 81 ? -4.814 -5.458 -13.277 1.00 93.62 81 GLY A O 1
ATOM 557 N N . TYR A 1 82 ? -3.611 -3.572 -13.242 1.00 95.69 82 TYR A N 1
ATOM 558 C CA . TYR A 1 82 ? -3.462 -3.554 -11.784 1.00 95.69 82 TYR A CA 1
ATOM 559 C C . TYR A 1 82 ? -4.744 -3.065 -11.096 1.00 95.69 82 TYR A C 1
ATOM 561 O O . TYR A 1 82 ? -5.435 -2.184 -11.600 1.00 95.69 82 TYR A O 1
ATOM 569 N N . ASP A 1 83 ? -5.030 -3.609 -9.912 1.00 94.94 83 ASP A N 1
ATOM 570 C CA . ASP A 1 83 ? -6.272 -3.351 -9.174 1.00 94.94 83 ASP A CA 1
ATOM 571 C C . ASP A 1 83 ? -6.193 -2.112 -8.269 1.00 94.94 83 ASP A C 1
ATOM 573 O O . ASP A 1 83 ? -7.216 -1.515 -7.940 1.00 94.94 83 ASP A O 1
ATOM 577 N N . ALA A 1 84 ? -4.992 -1.749 -7.811 1.00 97.25 84 ALA A N 1
ATOM 578 C CA . ALA A 1 84 ? -4.784 -0.638 -6.884 1.00 97.25 84 ALA A CA 1
ATOM 579 C C . ALA A 1 84 ? -3.343 -0.110 -6.917 1.00 97.25 84 ALA A C 1
ATOM 581 O O . ALA A 1 84 ? -2.425 -0.762 -7.428 1.00 97.25 84 ALA A O 1
ATOM 582 N N . VAL A 1 85 ? -3.136 1.051 -6.293 1.00 98.44 85 VAL A N 1
ATOM 583 C CA . VAL A 1 85 ? -1.832 1.704 -6.161 1.00 98.44 85 VAL A CA 1
ATOM 584 C C . VAL A 1 85 ? -1.412 1.815 -4.697 1.00 98.44 85 VAL A C 1
ATOM 586 O O . VAL A 1 85 ? -2.072 2.483 -3.907 1.00 98.44 85 VAL A O 1
ATOM 589 N N . LEU A 1 86 ? -0.275 1.217 -4.331 1.00 98.62 86 LEU A N 1
ATOM 590 C CA . LEU A 1 86 ? 0.398 1.465 -3.055 1.00 98.62 86 LEU A CA 1
ATOM 591 C C . LEU A 1 86 ? 1.222 2.749 -3.151 1.00 98.62 86 LEU A C 1
ATOM 593 O O . LEU A 1 86 ? 2.279 2.780 -3.788 1.00 98.62 86 LEU A O 1
ATOM 597 N N . LEU A 1 87 ? 0.749 3.805 -2.496 1.00 98.25 87 LEU A N 1
ATOM 598 C CA . LEU A 1 87 ? 1.320 5.137 -2.643 1.00 98.25 87 LEU A CA 1
ATOM 599 C C . LEU A 1 87 ? 2.407 5.397 -1.593 1.00 98.25 87 LEU A C 1
ATOM 601 O O . LEU A 1 87 ? 2.132 5.469 -0.397 1.00 98.25 87 LEU A O 1
ATOM 605 N N . SER A 1 88 ? 3.656 5.568 -2.036 1.00 97.06 88 SER A N 1
ATOM 606 C CA . SER A 1 88 ? 4.775 5.898 -1.143 1.00 97.06 88 SER A CA 1
ATOM 607 C C . SER A 1 88 ? 4.558 7.252 -0.462 1.00 97.06 88 SER A C 1
ATOM 609 O O . SER A 1 88 ? 4.307 8.224 -1.178 1.00 97.06 88 SER A O 1
ATOM 611 N N . PRO A 1 89 ? 4.715 7.382 0.871 1.00 96.69 89 PRO A N 1
ATOM 612 C CA . PRO A 1 89 ? 4.509 8.647 1.577 1.00 96.69 89 PRO A CA 1
ATOM 613 C C . PRO A 1 89 ? 5.711 9.600 1.468 1.00 96.69 89 PRO A C 1
ATOM 615 O O . PRO A 1 89 ? 5.639 10.733 1.932 1.00 96.69 89 PRO A O 1
ATOM 618 N N . VAL A 1 90 ? 6.831 9.157 0.885 1.00 96.19 90 VAL A N 1
ATOM 619 C CA . VAL A 1 90 ? 8.076 9.934 0.835 1.00 96.19 90 VAL A CA 1
ATOM 620 C C . VAL A 1 90 ? 8.048 10.886 -0.357 1.00 96.19 90 VAL A C 1
ATOM 622 O O . VAL A 1 90 ? 8.306 10.487 -1.494 1.00 96.19 90 VAL A O 1
ATOM 625 N N . VAL A 1 91 ? 7.744 12.155 -0.087 1.00 96.25 91 VAL A N 1
ATOM 626 C CA . VAL A 1 91 ? 7.825 13.257 -1.053 1.00 96.25 91 VAL A CA 1
ATOM 627 C C . VAL A 1 91 ? 8.565 14.421 -0.386 1.00 96.25 91 VAL A C 1
ATOM 629 O O . VAL A 1 91 ? 8.069 14.951 0.610 1.00 96.25 91 VAL A O 1
ATOM 632 N N . PRO A 1 92 ? 9.757 14.814 -0.874 1.00 93.69 92 PRO A N 1
ATOM 633 C CA . PRO A 1 92 ? 10.546 15.872 -0.250 1.00 93.69 92 PRO A CA 1
ATOM 634 C C . PRO A 1 92 ? 9.755 17.176 -0.087 1.00 93.69 92 PRO A C 1
ATOM 636 O O . PRO A 1 92 ? 9.219 17.703 -1.057 1.00 93.69 92 PRO A O 1
ATOM 639 N N . GLY A 1 93 ? 9.697 17.691 1.144 1.00 94.88 93 GLY A N 1
ATOM 640 C CA . GLY A 1 93 ? 9.041 18.962 1.468 1.00 94.88 93 GLY A CA 1
ATOM 641 C C . GLY A 1 93 ? 7.508 18.943 1.469 1.00 94.88 93 GLY A C 1
ATOM 642 O O . GLY A 1 93 ? 6.916 19.981 1.743 1.00 94.88 93 GLY A O 1
ATOM 643 N N . ALA A 1 94 ? 6.866 17.803 1.196 1.00 97.44 94 ALA A N 1
ATOM 644 C CA . ALA A 1 94 ? 5.410 17.709 1.192 1.00 97.44 94 ALA A CA 1
ATOM 645 C C . ALA A 1 94 ? 4.829 17.775 2.612 1.00 97.44 94 ALA A C 1
ATOM 647 O O . ALA A 1 94 ? 5.304 17.108 3.534 1.00 97.44 94 ALA A O 1
ATOM 648 N N . SER A 1 95 ? 3.761 18.550 2.768 1.00 98.38 95 SER A N 1
ATOM 649 C CA . SER A 1 95 ? 2.898 18.542 3.945 1.00 98.38 95 SER A CA 1
ATOM 650 C C . SER A 1 95 ? 1.900 17.377 3.903 1.00 98.38 95 SER A C 1
ATOM 652 O O . SER A 1 95 ? 1.671 16.762 2.861 1.00 98.38 95 SER A O 1
ATOM 654 N N . GLU A 1 96 ? 1.238 17.093 5.029 1.00 98.62 96 GLU A N 1
ATOM 655 C CA . GLU A 1 96 ? 0.125 16.130 5.064 1.00 98.62 96 GLU A CA 1
ATOM 656 C C . GLU A 1 96 ? -0.989 16.497 4.069 1.00 98.62 96 GLU A C 1
ATOM 658 O O . GLU A 1 96 ? -1.562 15.609 3.441 1.00 98.62 96 GLU A O 1
ATOM 663 N N . ALA A 1 97 ? -1.256 17.795 3.875 1.00 98.69 97 ALA A N 1
ATOM 664 C CA . ALA A 1 97 ? -2.242 18.275 2.911 1.00 98.69 97 ALA A CA 1
ATOM 665 C C . ALA A 1 97 ? -1.837 17.942 1.465 1.00 98.69 97 ALA A C 1
ATOM 667 O O . ALA A 1 97 ? -2.664 17.424 0.715 1.00 98.69 97 ALA A O 1
ATOM 668 N N . ASP A 1 98 ? -0.563 18.140 1.110 1.00 98.62 98 ASP A N 1
ATOM 669 C CA . ASP A 1 98 ? -0.038 17.797 -0.221 1.00 98.62 98 ASP A CA 1
ATOM 670 C C . ASP A 1 98 ? -0.114 16.283 -0.473 1.00 98.62 98 ASP A C 1
ATOM 672 O O . ASP A 1 98 ? -0.462 15.825 -1.563 1.00 98.62 98 ASP A O 1
ATOM 676 N N . LEU A 1 99 ? 0.184 15.474 0.552 1.00 98.81 99 LEU A N 1
ATOM 677 C CA . LEU A 1 99 ? 0.083 14.017 0.466 1.00 98.81 99 LEU A CA 1
ATOM 678 C C . LEU A 1 99 ? -1.370 13.555 0.275 1.00 98.81 99 LEU A C 1
ATOM 680 O O . LEU A 1 99 ? -1.605 12.623 -0.496 1.00 98.81 99 LEU A O 1
ATOM 684 N N . LEU A 1 100 ? -2.332 14.209 0.934 1.00 98.88 100 LEU A N 1
ATOM 685 C CA . LEU A 1 100 ? -3.761 13.930 0.782 1.00 98.88 100 LEU A CA 1
ATOM 686 C C . LEU A 1 100 ? -4.288 14.350 -0.592 1.00 98.88 100 LEU A C 1
ATOM 688 O O . LEU A 1 100 ? -5.045 13.591 -1.190 1.00 98.88 100 LEU A O 1
ATOM 692 N N . GLU A 1 101 ? -3.902 15.520 -1.107 1.00 98.69 101 GLU A N 1
ATOM 693 C CA . GLU A 1 101 ? -4.246 15.956 -2.469 1.00 98.69 101 GLU A CA 1
ATOM 694 C C . GLU A 1 101 ? -3.686 14.991 -3.515 1.00 98.69 101 GLU A C 1
ATOM 696 O O . GLU A 1 101 ? -4.410 14.545 -4.406 1.00 98.69 101 GLU A O 1
ATOM 701 N N . ARG A 1 102 ? -2.424 14.582 -3.356 1.00 98.75 102 ARG A N 1
ATOM 702 C CA . ARG A 1 102 ? -1.806 13.579 -4.223 1.00 98.75 102 ARG A CA 1
ATOM 703 C C . ARG A 1 102 ? -2.552 12.245 -4.185 1.00 98.75 102 ARG A C 1
ATOM 705 O O . ARG A 1 102 ? -2.734 11.637 -5.235 1.00 98.75 102 ARG A O 1
ATOM 712 N N . ALA A 1 103 ? -2.983 11.791 -3.007 1.00 98.88 103 ALA A N 1
ATOM 713 C CA . ALA A 1 103 ? -3.784 10.574 -2.883 1.00 98.88 103 ALA A CA 1
ATOM 714 C C . ALA A 1 103 ? -5.135 10.696 -3.610 1.00 98.88 103 ALA A C 1
ATOM 716 O O . ALA A 1 103 ? -5.505 9.767 -4.323 1.00 98.88 103 ALA A O 1
ATOM 717 N N . ARG A 1 104 ? -5.810 11.856 -3.532 1.00 98.75 104 ARG A N 1
ATOM 718 C CA . ARG A 1 104 ? -7.054 12.111 -4.285 1.00 98.75 104 ARG A CA 1
ATOM 719 C C . ARG A 1 104 ? -6.819 12.017 -5.788 1.00 98.75 104 ARG A C 1
ATOM 721 O O . ARG A 1 104 ? -7.510 11.259 -6.451 1.00 98.75 104 ARG A O 1
ATOM 728 N N . ALA A 1 105 ? -5.806 12.716 -6.301 1.00 98.81 105 ALA A N 1
ATOM 729 C CA . ALA A 1 105 ? -5.471 12.712 -7.725 1.00 98.81 105 ALA A CA 1
ATOM 730 C C . ALA A 1 105 ? -5.130 11.310 -8.262 1.00 98.81 105 ALA A C 1
ATOM 732 O O . ALA A 1 105 ? -5.560 10.950 -9.352 1.00 98.81 105 ALA A O 1
ATOM 733 N N . VAL A 1 106 ? -4.397 10.494 -7.497 1.00 98.81 106 VAL A N 1
ATOM 734 C CA . VAL A 1 106 ? -4.156 9.082 -7.851 1.00 98.81 106 VAL A CA 1
ATOM 735 C C . VAL A 1 106 ? -5.457 8.270 -7.798 1.00 98.81 106 VAL A C 1
ATOM 737 O O . VAL A 1 106 ? -5.693 7.428 -8.662 1.00 98.81 106 VAL A O 1
ATOM 740 N N . GLY A 1 107 ? -6.309 8.558 -6.812 1.00 98.50 107 GLY A N 1
ATOM 741 C CA . GLY A 1 107 ? -7.613 7.934 -6.604 1.00 98.50 107 GLY A CA 1
ATOM 742 C C . GLY A 1 107 ? -8.624 8.128 -7.736 1.00 98.50 107 GLY A C 1
ATOM 743 O O . GLY A 1 107 ? -9.513 7.294 -7.878 1.00 98.50 107 GLY A O 1
ATOM 744 N N . GLU A 1 108 ? -8.470 9.174 -8.554 1.00 98.38 108 GLU A N 1
ATOM 745 C CA . GLU A 1 108 ? -9.256 9.374 -9.784 1.00 98.38 108 GLU A CA 1
ATOM 746 C C . GLU A 1 108 ? -8.900 8.357 -10.886 1.00 98.38 108 GLU A C 1
ATOM 748 O O . GLU A 1 108 ? -9.659 8.179 -11.837 1.00 98.38 108 GLU A O 1
ATOM 753 N N . VAL A 1 109 ? -7.749 7.681 -10.771 1.00 98.25 109 VAL A N 1
ATOM 754 C CA . VAL A 1 109 ? -7.262 6.693 -11.745 1.00 98.25 109 VAL A CA 1
ATOM 755 C C . VAL A 1 109 ? -7.455 5.264 -11.240 1.00 98.25 109 VAL A C 1
ATOM 757 O O . VAL A 1 109 ? -8.017 4.430 -11.949 1.00 98.25 109 VAL A O 1
ATOM 760 N N . LEU A 1 110 ? -6.980 4.966 -10.026 1.00 97.69 110 LEU A N 1
ATOM 761 C CA . LEU A 1 110 ? -7.081 3.647 -9.395 1.00 97.69 110 LEU A CA 1
ATOM 762 C C . LEU A 1 110 ? -7.296 3.764 -7.880 1.00 97.69 110 LEU A C 1
ATOM 764 O O . LEU A 1 110 ? -6.816 4.719 -7.266 1.00 97.69 110 LEU A O 1
ATOM 768 N N . PRO A 1 111 ? -7.925 2.755 -7.244 1.00 98.06 111 PRO A N 1
ATOM 769 C CA . PRO A 1 111 ? -7.990 2.664 -5.790 1.00 98.06 111 PRO A CA 1
ATOM 770 C C . PRO A 1 111 ? -6.614 2.797 -5.122 1.00 98.06 111 PRO A C 1
ATOM 772 O O . PRO A 1 111 ? -5.613 2.253 -5.593 1.00 98.06 111 PRO A O 1
ATOM 775 N N . VAL A 1 112 ? -6.568 3.493 -3.987 1.00 98.69 112 VAL A N 1
ATOM 776 C CA . VAL A 1 112 ? -5.345 3.804 -3.244 1.00 98.69 112 VAL A CA 1
ATOM 777 C C . VAL A 1 112 ? -5.191 2.876 -2.044 1.00 98.69 112 VAL A C 1
ATOM 779 O O . VAL A 1 112 ? -6.093 2.709 -1.219 1.00 98.69 112 VAL A O 1
ATOM 782 N N . VAL A 1 113 ? -3.990 2.320 -1.917 1.00 98.81 113 VAL A N 1
ATOM 783 C CA . VAL A 1 113 ? -3.475 1.717 -0.694 1.00 98.81 113 VAL A CA 1
ATOM 784 C C . VAL A 1 113 ? -2.524 2.721 -0.045 1.00 98.81 113 VAL A C 1
ATOM 786 O O . VAL A 1 113 ? -1.455 3.025 -0.580 1.00 98.81 113 VAL A O 1
ATOM 789 N N . GLY A 1 114 ? -2.912 3.251 1.113 1.00 98.56 114 GLY A N 1
ATOM 790 C CA . GLY A 1 114 ? -2.045 4.097 1.927 1.00 98.56 114 GLY A CA 1
ATOM 791 C C . GLY A 1 114 ? -0.850 3.309 2.464 1.00 98.56 114 GLY A C 1
ATOM 792 O O . GLY A 1 114 ? -0.938 2.100 2.674 1.00 98.56 114 GLY A O 1
ATOM 793 N N . LEU A 1 115 ? 0.272 3.979 2.715 1.00 98.56 115 LEU A N 1
ATOM 794 C CA . LEU A 1 115 ? 1.470 3.346 3.265 1.00 98.56 115 LEU A CA 1
ATOM 795 C C . LEU A 1 115 ? 1.998 4.139 4.455 1.00 98.56 115 LEU A C 1
ATOM 797 O O . LEU A 1 115 ? 2.460 5.267 4.293 1.00 98.56 115 LEU A O 1
ATOM 801 N N . TYR A 1 116 ? 2.002 3.522 5.636 1.00 98.25 116 TYR A N 1
ATOM 802 C CA . TYR A 1 116 ? 2.841 3.989 6.733 1.00 98.25 116 TYR A CA 1
ATOM 803 C C . TYR A 1 116 ? 4.228 3.382 6.537 1.00 98.25 116 TYR A C 1
ATOM 805 O O . TYR A 1 116 ? 4.406 2.186 6.751 1.00 98.25 116 TYR A O 1
ATOM 813 N N . LEU A 1 117 ? 5.203 4.192 6.129 1.00 96.94 117 LEU A N 1
ATOM 814 C CA . LEU A 1 117 ? 6.603 3.782 6.033 1.00 96.94 117 LEU A CA 1
ATOM 815 C C . LEU A 1 117 ? 7.344 4.187 7.313 1.00 96.94 117 LEU A C 1
ATOM 817 O O . LEU A 1 117 ? 7.220 5.326 7.757 1.00 96.94 117 LEU A O 1
ATOM 821 N N . GLN A 1 118 ? 8.111 3.278 7.911 1.00 95.94 118 GLN A N 1
ATOM 822 C CA . GLN A 1 118 ? 8.873 3.576 9.124 1.00 95.94 118 GLN A CA 1
ATOM 823 C C . GLN A 1 118 ? 9.902 4.697 8.915 1.00 95.94 118 GLN A C 1
ATOM 825 O O . GLN A 1 118 ? 10.517 4.837 7.853 1.00 95.94 118 GLN A O 1
ATOM 830 N N . THR A 1 119 ? 10.164 5.446 9.983 1.00 95.38 119 THR A N 1
ATOM 831 C CA . THR A 1 119 ? 11.122 6.561 9.977 1.00 95.38 119 THR A CA 1
ATOM 832 C C . THR A 1 119 ? 12.562 6.113 9.740 1.00 95.38 119 THR A C 1
ATOM 834 O O . THR A 1 119 ? 13.341 6.861 9.159 1.00 95.38 119 THR A O 1
ATOM 837 N N . ALA A 1 120 ? 12.916 4.883 10.132 1.00 94.31 120 ALA A N 1
ATOM 838 C CA . ALA A 1 120 ? 14.270 4.341 9.985 1.00 94.31 120 ALA A CA 1
ATOM 839 C C . ALA A 1 120 ? 14.749 4.246 8.523 1.00 94.31 120 ALA A C 1
ATOM 841 O O . ALA A 1 120 ? 15.951 4.226 8.279 1.00 94.31 120 ALA A O 1
ATOM 842 N N . ILE A 1 121 ? 13.822 4.224 7.558 1.00 92.19 121 ILE A N 1
ATOM 843 C CA . ILE A 1 121 ? 14.115 4.196 6.114 1.00 92.19 121 ILE A CA 1
ATOM 844 C C . ILE A 1 121 ? 13.546 5.420 5.381 1.00 92.19 121 ILE A C 1
ATOM 846 O O . ILE A 1 121 ? 13.272 5.369 4.185 1.00 92.19 121 ILE A O 1
ATOM 850 N N . GLY A 1 122 ? 13.354 6.529 6.101 1.00 93.00 122 GLY A N 1
ATOM 851 C CA . GLY A 1 122 ? 12.968 7.815 5.515 1.00 93.00 122 GLY A CA 1
ATOM 852 C C . GLY A 1 122 ? 11.464 8.059 5.383 1.00 93.00 122 GLY A C 1
ATOM 853 O O . GLY A 1 122 ? 11.066 9.022 4.731 1.00 93.00 122 GLY A O 1
ATOM 854 N N . GLY A 1 123 ? 10.615 7.228 5.993 1.00 96.38 123 GLY A N 1
ATOM 855 C CA . GLY A 1 123 ? 9.182 7.504 6.079 1.00 96.38 123 GLY A CA 1
ATOM 856 C C . GLY A 1 123 ? 8.852 8.684 7.010 1.00 96.38 123 GLY A C 1
ATOM 857 O O . GLY A 1 123 ? 9.548 8.882 8.011 1.00 96.38 123 GLY A O 1
ATOM 858 N N . PRO A 1 124 ? 7.806 9.480 6.717 1.00 96.94 124 PRO A N 1
ATOM 859 C CA . PRO A 1 124 ? 7.377 10.569 7.590 1.00 96.94 124 PRO A CA 1
ATOM 860 C C . PRO A 1 124 ? 6.618 10.051 8.821 1.00 96.94 124 PRO A C 1
ATOM 862 O O . PRO A 1 124 ? 6.083 8.942 8.837 1.00 96.94 124 PRO A O 1
ATOM 865 N N . VAL A 1 125 ? 6.523 10.889 9.856 1.00 97.56 125 VAL A N 1
ATOM 866 C CA . VAL A 1 125 ? 5.530 10.701 10.923 1.00 97.56 125 VAL A CA 1
ATOM 867 C C . VAL A 1 125 ? 4.242 11.383 10.478 1.00 97.56 125 VAL A C 1
ATOM 869 O O . VAL A 1 125 ? 4.263 12.574 10.184 1.00 97.56 125 VAL A O 1
ATOM 872 N N . LEU A 1 126 ? 3.151 10.620 10.415 1.00 98.12 126 LEU A N 1
ATOM 873 C CA . LEU A 1 126 ? 1.851 11.078 9.926 1.00 98.12 126 LEU A CA 1
ATOM 874 C C . LEU A 1 126 ? 0.825 11.016 11.054 1.00 98.12 126 LEU A C 1
ATOM 876 O O . LEU A 1 126 ? 0.735 10.021 11.775 1.00 98.12 126 LEU A O 1
ATOM 880 N N . SER A 1 127 ? 0.059 12.087 11.208 1.00 98.19 127 SER A N 1
ATOM 881 C CA . SER A 1 127 ? -0.881 12.289 12.299 1.00 98.19 127 SER A CA 1
ATOM 882 C C . SER A 1 127 ? -2.111 11.382 12.190 1.00 98.19 127 SER A C 1
ATOM 884 O O . SER A 1 127 ? -2.519 10.955 11.109 1.00 98.19 127 SER A O 1
ATOM 886 N N . ARG A 1 128 ? -2.800 11.154 13.318 1.00 98.19 128 ARG A N 1
ATOM 887 C CA . ARG A 1 128 ? -4.136 10.518 13.321 1.00 98.19 128 ARG A CA 1
ATOM 888 C C . ARG A 1 128 ? -5.114 11.223 12.383 1.00 98.19 128 ARG A C 1
ATOM 890 O O . ARG A 1 128 ? -5.954 10.576 11.765 1.00 98.19 128 ARG A O 1
ATOM 897 N N . ARG A 1 129 ? -5.007 12.555 12.290 1.00 98.69 129 ARG A N 1
ATOM 898 C CA . ARG A 1 129 ? -5.839 13.380 11.411 1.00 98.69 129 ARG A CA 1
ATOM 899 C C . ARG A 1 129 ? -5.573 13.049 9.945 1.00 98.69 129 ARG A C 1
ATOM 901 O O . ARG A 1 129 ? -6.539 12.859 9.217 1.00 98.69 129 ARG A O 1
ATOM 908 N N . PHE A 1 130 ? -4.309 12.921 9.541 1.00 98.81 130 PHE A N 1
ATOM 909 C CA . PHE A 1 130 ? -3.953 12.487 8.191 1.00 98.81 130 PHE A CA 1
ATOM 910 C C . PHE A 1 130 ? -4.582 11.133 7.854 1.00 98.81 130 PHE A C 1
ATOM 912 O O . PHE A 1 130 ? -5.232 11.008 6.823 1.00 98.81 130 PHE A O 1
ATOM 919 N N . TRP A 1 131 ? -4.457 10.136 8.738 1.00 98.81 131 TRP A N 1
ATOM 920 C CA . TRP A 1 131 ? -5.023 8.805 8.489 1.00 98.81 131 TRP A CA 1
ATOM 921 C C . TRP A 1 131 ? -6.545 8.813 8.385 1.00 98.81 131 TRP A C 1
ATOM 923 O O . TRP A 1 131 ? -7.094 8.113 7.537 1.00 98.81 131 TRP A O 1
ATOM 933 N N . ARG A 1 132 ? -7.222 9.639 9.192 1.00 98.81 132 ARG A N 1
ATOM 934 C CA . ARG A 1 132 ? -8.665 9.857 9.064 1.00 98.81 132 ARG A CA 1
ATOM 935 C C . ARG A 1 132 ? -9.018 10.464 7.709 1.00 98.81 132 ARG A C 1
ATOM 937 O O . ARG A 1 132 ? -9.824 9.890 6.991 1.00 98.81 132 ARG A O 1
ATOM 944 N N . GLU A 1 133 ? -8.394 11.582 7.346 1.00 98.81 133 GLU A N 1
ATOM 945 C CA . GLU A 1 133 ? -8.687 12.287 6.090 1.00 98.81 133 GLU A CA 1
ATOM 946 C C . GLU A 1 133 ? -8.321 11.471 4.847 1.00 98.81 133 GLU A C 1
ATOM 948 O O . GLU A 1 133 ? -8.969 11.606 3.812 1.00 98.81 133 GLU A O 1
ATOM 953 N N . LEU A 1 134 ? -7.298 10.616 4.930 1.00 98.88 134 LEU A N 1
ATOM 954 C CA . LEU A 1 134 ? -6.957 9.680 3.864 1.00 98.88 134 LEU A CA 1
ATOM 955 C C . LEU A 1 134 ? -8.046 8.612 3.726 1.00 98.88 134 LEU A C 1
ATOM 957 O O . LEU A 1 134 ? -8.499 8.348 2.616 1.00 98.88 134 LEU A O 1
ATOM 961 N N . ALA A 1 135 ? -8.484 8.016 4.839 1.00 98.69 135 ALA A N 1
ATOM 962 C CA . ALA A 1 135 ? -9.525 6.990 4.850 1.00 98.69 135 ALA A CA 1
ATOM 963 C C . ALA A 1 135 ? -10.903 7.529 4.432 1.00 98.69 135 ALA A C 1
ATOM 965 O O . ALA A 1 135 ? -11.670 6.801 3.809 1.00 98.69 135 ALA A O 1
ATOM 966 N N . GLU A 1 136 ? -11.205 8.802 4.706 1.00 98.62 136 GLU A N 1
ATOM 967 C CA . GLU A 1 136 ? -12.418 9.488 4.236 1.00 98.62 136 GLU A CA 1
ATOM 968 C C . GLU A 1 136 ? -12.498 9.577 2.700 1.00 98.62 136 GLU A C 1
ATOM 970 O O . GLU A 1 136 ? -13.596 9.679 2.154 1.00 98.62 136 GLU A O 1
ATOM 975 N N . GLN A 1 137 ? -11.369 9.507 1.981 1.00 98.56 137 GLN A N 1
ATOM 976 C CA . GLN A 1 137 ? -11.373 9.491 0.514 1.00 98.56 137 GLN A CA 1
ATOM 977 C C . GLN A 1 137 ? -11.962 8.165 0.011 1.00 98.56 137 GLN A C 1
ATOM 979 O O . GLN A 1 137 ? -11.384 7.119 0.310 1.00 98.56 137 GLN A O 1
ATOM 984 N N . PRO A 1 138 ? -13.049 8.165 -0.789 1.00 97.62 138 PRO A N 1
ATOM 985 C CA . PRO A 1 138 ? -13.698 6.929 -1.242 1.00 97.62 138 PRO A CA 1
ATOM 986 C C . PRO A 1 138 ? -12.758 5.955 -1.962 1.00 97.62 138 PRO A C 1
ATOM 988 O O . PRO A 1 138 ? -12.911 4.742 -1.825 1.00 97.62 138 PRO A O 1
ATOM 991 N N . SER A 1 139 ? -11.765 6.492 -2.676 1.00 97.88 139 SER A N 1
ATOM 992 C CA . SER A 1 139 ? -10.733 5.745 -3.397 1.00 97.88 139 SER A CA 1
ATOM 993 C C . SER A 1 139 ? -9.724 5.042 -2.484 1.00 97.88 139 SER A C 1
ATOM 995 O O . SER A 1 139 ? -9.070 4.105 -2.935 1.00 97.88 139 SER A O 1
ATOM 997 N N . THR A 1 140 ? -9.593 5.429 -1.211 1.00 98.56 140 THR A N 1
ATOM 998 C CA . THR A 1 140 ? -8.761 4.702 -0.244 1.00 98.56 140 THR A CA 1
ATOM 999 C C . THR A 1 140 ? -9.461 3.408 0.146 1.00 98.56 140 THR A C 1
ATOM 1001 O O . THR A 1 140 ? -10.537 3.434 0.748 1.00 98.56 140 THR A O 1
ATOM 1004 N N . VAL A 1 141 ? -8.830 2.281 -0.183 1.00 97.81 141 VAL A N 1
ATOM 1005 C CA . VAL A 1 141 ? -9.381 0.929 0.020 1.00 97.81 141 VAL A CA 1
ATOM 1006 C C . VAL A 1 141 ? -8.568 0.092 1.003 1.00 97.81 141 VAL A C 1
ATOM 1008 O O . VAL A 1 141 ? -9.067 -0.894 1.543 1.00 97.81 141 VAL A O 1
ATOM 1011 N N . ALA A 1 142 ? -7.316 0.471 1.260 1.00 98.38 142 ALA A N 1
ATOM 1012 C CA . ALA A 1 142 ? -6.491 -0.195 2.255 1.00 98.38 142 ALA A CA 1
ATOM 1013 C C . ALA A 1 142 ? -5.382 0.709 2.801 1.00 98.38 142 ALA A C 1
ATOM 1015 O O . ALA A 1 142 ? -5.037 1.731 2.208 1.00 98.38 142 ALA A O 1
ATOM 1016 N N . VAL A 1 143 ? -4.773 0.292 3.909 1.00 98.62 143 VAL A N 1
ATOM 1017 C CA . VAL A 1 143 ? -3.527 0.858 4.429 1.00 98.62 143 VAL A CA 1
ATOM 1018 C C . VAL A 1 143 ? -2.554 -0.269 4.755 1.00 98.62 143 VAL A C 1
ATOM 1020 O O . VAL A 1 143 ? -2.844 -1.157 5.556 1.00 98.62 143 VAL A O 1
ATOM 1023 N N . LYS A 1 144 ? -1.361 -0.214 4.161 1.00 98.44 144 LYS A N 1
ATOM 1024 C CA . LYS A 1 144 ? -0.208 -1.001 4.588 1.00 98.44 144 LYS A CA 1
ATOM 1025 C C . LYS A 1 144 ? 0.480 -0.284 5.746 1.00 98.44 144 LYS A C 1
ATOM 1027 O O . LYS A 1 144 ? 1.044 0.796 5.566 1.00 98.44 144 LYS A O 1
ATOM 1032 N N . VAL A 1 145 ? 0.479 -0.899 6.922 1.00 98.56 145 VAL A N 1
ATOM 1033 C CA . VAL A 1 145 ? 1.083 -0.336 8.132 1.00 98.56 145 VAL A CA 1
ATOM 1034 C C . VAL A 1 145 ? 2.451 -0.967 8.365 1.00 98.56 145 VAL A C 1
ATOM 1036 O O . VAL A 1 145 ? 2.545 -2.065 8.898 1.00 98.56 145 VAL A O 1
ATOM 1039 N N . ALA A 1 146 ? 3.515 -0.277 7.960 1.00 97.75 146 ALA A N 1
ATOM 1040 C CA . ALA A 1 146 ? 4.908 -0.651 8.213 1.00 97.75 146 ALA A CA 1
ATOM 1041 C C . ALA A 1 146 ? 5.574 0.405 9.110 1.00 97.75 146 ALA A C 1
ATOM 1043 O O . ALA A 1 146 ? 6.605 0.980 8.758 1.00 97.75 146 ALA A O 1
ATOM 1044 N N . ALA A 1 147 ? 4.928 0.723 10.235 1.00 97.06 147 ALA A N 1
ATOM 1045 C CA . ALA A 1 147 ? 5.343 1.790 11.141 1.00 97.06 147 ALA A CA 1
ATOM 1046 C C . ALA A 1 147 ? 6.499 1.387 12.070 1.00 97.06 147 ALA A C 1
ATOM 1048 O O . ALA A 1 147 ? 7.230 2.274 12.514 1.00 97.06 147 ALA A O 1
ATOM 1049 N N . PHE A 1 148 ? 6.646 0.084 12.361 1.00 96.94 148 PHE A N 1
ATOM 1050 C CA . PHE A 1 148 ? 7.601 -0.475 13.335 1.00 96.94 148 PHE A CA 1
ATOM 1051 C C . PHE A 1 148 ? 7.497 0.190 14.721 1.00 96.94 148 PHE A C 1
ATOM 1053 O O . PHE A 1 148 ? 8.456 0.307 15.477 1.00 96.94 148 PHE A O 1
ATOM 1060 N N . ASP A 1 149 ? 6.292 0.655 15.050 1.00 97.50 149 ASP A N 1
ATOM 1061 C CA . ASP A 1 149 ? 5.956 1.382 16.269 1.00 97.50 149 ASP A CA 1
ATOM 1062 C C . ASP A 1 149 ? 4.466 1.159 16.551 1.00 97.50 149 ASP A C 1
ATOM 1064 O O . ASP A 1 149 ? 3.609 1.336 15.674 1.00 97.50 149 ASP A O 1
ATOM 1068 N N . ARG A 1 150 ? 4.152 0.722 17.773 1.00 96.31 150 ARG A N 1
ATOM 1069 C CA . ARG A 1 150 ? 2.785 0.340 18.143 1.00 96.31 150 ARG A CA 1
ATOM 1070 C C . ARG A 1 150 ? 1.873 1.549 18.337 1.00 96.31 150 ARG A C 1
ATOM 1072 O O . ARG A 1 150 ? 0.712 1.483 17.949 1.00 96.31 150 ARG A O 1
ATOM 1079 N N . TYR A 1 151 ? 2.384 2.668 18.850 1.00 97.00 151 TYR A N 1
ATOM 1080 C CA . TYR A 1 151 ? 1.591 3.892 18.980 1.00 97.00 151 TYR A CA 1
ATOM 1081 C C . TYR A 1 151 ? 1.251 4.471 17.609 1.00 97.00 151 TYR A C 1
ATOM 1083 O O . TYR A 1 151 ? 0.109 4.855 17.379 1.00 97.00 151 TYR A O 1
ATOM 1091 N N . ARG A 1 152 ? 2.197 4.435 16.668 1.00 98.00 152 ARG A N 1
ATOM 1092 C CA . ARG A 1 152 ? 1.958 4.866 15.281 1.00 98.00 152 ARG A CA 1
ATOM 1093 C C . ARG A 1 152 ? 1.030 3.916 14.525 1.00 98.00 152 ARG A C 1
ATOM 1095 O O . ARG A 1 152 ? 0.214 4.359 13.726 1.00 98.00 152 ARG A O 1
ATOM 1102 N N . THR A 1 153 ? 1.097 2.615 14.811 1.00 98.12 153 THR A N 1
ATOM 1103 C CA . THR A 1 153 ? 0.111 1.641 14.309 1.00 98.12 153 THR A CA 1
ATOM 1104 C C . THR A 1 153 ? -1.294 1.972 14.824 1.00 98.12 153 THR A C 1
ATOM 1106 O O . THR A 1 153 ? -2.251 1.991 14.049 1.00 98.12 153 THR A O 1
ATOM 1109 N N . LEU A 1 154 ? -1.421 2.326 16.108 1.00 98.00 154 LEU A N 1
ATOM 1110 C CA . LEU A 1 154 ? -2.682 2.801 16.680 1.00 98.00 154 LEU A CA 1
ATOM 1111 C C . LEU A 1 154 ? -3.124 4.147 16.095 1.00 98.00 154 LEU A C 1
ATOM 1113 O O . LEU A 1 154 ? -4.326 4.369 15.968 1.00 98.00 154 LEU A O 1
ATOM 1117 N N . ASP A 1 155 ? -2.202 5.031 15.706 1.00 98.38 155 ASP A N 1
ATOM 1118 C CA . ASP A 1 155 ? -2.564 6.287 15.048 1.00 98.38 155 ASP A CA 1
ATOM 1119 C C . ASP A 1 155 ? -3.310 6.036 13.727 1.00 98.38 155 ASP A C 1
ATOM 1121 O O . ASP A 1 155 ? -4.324 6.691 13.466 1.00 98.38 155 ASP A O 1
ATOM 1125 N N . VAL A 1 156 ? -2.863 5.046 12.940 1.00 98.69 156 VAL A N 1
ATOM 1126 C CA . VAL A 1 156 ? -3.570 4.589 11.730 1.00 98.69 156 VAL A CA 1
ATOM 1127 C C . VAL A 1 156 ? -4.949 4.055 12.089 1.00 98.69 156 VAL A C 1
ATOM 1129 O O . VAL A 1 156 ? -5.943 4.515 11.533 1.00 98.69 156 VAL A O 1
ATOM 1132 N N . ALA A 1 157 ? -5.021 3.106 13.027 1.00 98.25 157 ALA A N 1
ATOM 1133 C CA . ALA A 1 157 ? -6.275 2.446 13.374 1.00 98.25 157 ALA A CA 1
ATOM 1134 C C . ALA A 1 157 ? -7.321 3.433 13.912 1.00 98.25 157 ALA A C 1
ATOM 1136 O O . ALA A 1 157 ? -8.470 3.413 13.482 1.00 98.25 157 ALA A O 1
ATOM 1137 N N . HIS A 1 158 ? -6.924 4.357 14.790 1.00 98.38 158 HIS A N 1
ATOM 1138 C CA . HIS A 1 158 ? -7.809 5.418 15.264 1.00 98.38 158 HIS A CA 1
ATOM 1139 C C . HIS A 1 158 ? -8.245 6.366 14.143 1.00 98.38 158 HIS A C 1
ATOM 1141 O O . HIS A 1 158 ? -9.398 6.794 14.139 1.00 98.38 158 HIS A O 1
ATOM 1147 N N . GLY A 1 159 ? -7.348 6.703 13.211 1.00 98.50 159 GLY A N 1
ATOM 1148 C CA . GLY A 1 159 ? -7.687 7.520 12.049 1.00 98.50 159 GLY A CA 1
ATOM 1149 C C . GLY A 1 159 ? -8.741 6.845 11.172 1.00 98.50 159 GLY A C 1
ATOM 1150 O O . GLY A 1 159 ? -9.791 7.430 10.912 1.00 98.50 159 GLY A O 1
ATOM 1151 N N . VAL A 1 160 ? -8.507 5.587 10.791 1.00 98.56 160 VAL A N 1
ATOM 1152 C CA . VAL A 1 160 ? -9.437 4.797 9.970 1.00 98.56 160 VAL A CA 1
ATOM 1153 C C . VAL A 1 160 ? -10.773 4.602 10.689 1.00 98.56 160 VAL A C 1
ATOM 1155 O O . VAL A 1 160 ? -11.815 4.900 10.112 1.00 98.56 160 VAL A O 1
ATOM 1158 N N . ALA A 1 161 ? -10.773 4.202 11.962 1.00 98.06 161 ALA A N 1
ATOM 1159 C CA . ALA A 1 161 ? -12.001 4.068 12.746 1.00 98.06 161 ALA A CA 1
ATOM 1160 C C . ALA A 1 161 ? -12.780 5.392 12.834 1.00 98.06 161 ALA A C 1
ATOM 1162 O O . ALA A 1 161 ? -14.001 5.417 12.689 1.00 98.06 161 ALA A O 1
ATOM 1163 N N . GLY A 1 162 ? -12.069 6.508 13.011 1.00 98.00 162 GLY A N 1
ATOM 1164 C CA . GLY A 1 162 ? -12.649 7.848 13.079 1.00 98.00 162 GLY A CA 1
ATOM 1165 C C . GLY A 1 162 ? -13.183 8.393 11.752 1.00 98.00 162 GLY A C 1
ATOM 1166 O O . GLY A 1 162 ? -13.865 9.413 11.777 1.00 98.00 162 GLY A O 1
ATOM 1167 N N . SER A 1 163 ? -12.891 7.749 10.616 1.00 97.88 163 SER A N 1
ATOM 1168 C CA . SER A 1 163 ? -13.411 8.140 9.293 1.00 97.88 163 SER A CA 1
ATOM 1169 C C . SER A 1 163 ? -14.839 7.648 9.031 1.00 97.88 163 SER A C 1
ATOM 1171 O O . SER A 1 163 ? -15.470 8.065 8.064 1.00 97.88 163 SER A O 1
ATOM 1173 N N . GLY A 1 164 ? -15.342 6.721 9.857 1.00 95.94 164 GLY A N 1
ATOM 1174 C CA . GLY A 1 164 ? -16.611 6.032 9.613 1.00 95.94 164 GLY A CA 1
ATOM 1175 C C . GLY A 1 164 ? -16.550 4.961 8.516 1.00 95.94 164 GLY A C 1
ATOM 1176 O O . GLY A 1 164 ? -17.591 4.428 8.149 1.00 95.94 164 GLY A O 1
ATOM 1177 N N . ARG A 1 165 ? -15.355 4.630 8.002 1.00 96.69 165 ARG A N 1
ATOM 1178 C CA . ARG A 1 165 ? -15.128 3.637 6.931 1.00 96.69 165 ARG A CA 1
ATOM 1179 C C . ARG A 1 165 ? -14.323 2.417 7.394 1.00 96.69 165 ARG A C 1
ATOM 1181 O O . ARG A 1 165 ? -13.581 1.821 6.614 1.00 96.69 165 ARG A O 1
ATOM 1188 N N . ALA A 1 166 ? -14.444 2.049 8.670 1.00 95.31 166 ALA A N 1
ATOM 1189 C CA . ALA A 1 166 ? -13.706 0.927 9.261 1.00 95.31 166 ALA A CA 1
ATOM 1190 C C . ALA A 1 166 ? -14.002 -0.425 8.580 1.00 95.31 166 ALA A C 1
ATOM 1192 O O . ALA A 1 166 ? -13.140 -1.293 8.522 1.00 95.31 166 ALA A O 1
ATOM 1193 N N . ASP A 1 167 ? -15.201 -0.585 8.028 1.00 93.75 167 ASP A N 1
ATOM 1194 C CA . ASP A 1 167 ? -15.654 -1.764 7.287 1.00 93.75 167 ASP A CA 1
ATOM 1195 C C . ASP A 1 167 ? -15.221 -1.769 5.807 1.00 93.75 167 ASP A C 1
ATOM 1197 O O . ASP A 1 167 ? -15.366 -2.780 5.123 1.00 93.75 167 ASP A O 1
ATOM 1201 N N . GLN A 1 168 ? -14.687 -0.651 5.308 1.00 94.62 168 GLN A N 1
ATOM 1202 C CA . GLN A 1 168 ? -14.347 -0.445 3.895 1.00 94.62 168 GLN A CA 1
ATOM 1203 C C . GLN A 1 168 ? -12.843 -0.304 3.641 1.00 94.62 168 GLN A C 1
ATOM 1205 O O . GLN A 1 168 ? -12.404 -0.472 2.503 1.00 94.62 168 GLN A O 1
ATOM 1210 N N . VAL A 1 169 ? -12.051 0.026 4.666 1.00 97.12 169 VAL A N 1
ATOM 1211 C CA . VAL A 1 169 ? -10.600 0.216 4.550 1.00 97.12 169 VAL A CA 1
ATOM 1212 C C . VAL A 1 169 ? -9.869 -0.942 5.218 1.00 97.12 169 VAL A C 1
ATOM 1214 O O . VAL A 1 169 ? -9.819 -1.051 6.441 1.00 97.12 169 VAL A O 1
ATOM 1217 N N . VAL A 1 170 ? -9.250 -1.792 4.401 1.00 95.88 170 VAL A N 1
ATOM 1218 C CA . VAL A 1 170 ? -8.513 -2.971 4.870 1.00 95.88 170 VAL A CA 1
ATOM 1219 C C . VAL A 1 170 ? -7.157 -2.575 5.455 1.00 95.88 170 VAL A C 1
ATOM 1221 O O . VAL A 1 170 ? -6.414 -1.798 4.858 1.00 95.88 170 VAL A O 1
ATOM 1224 N N . LEU A 1 171 ? -6.773 -3.158 6.591 1.00 97.81 171 LEU A N 1
ATOM 1225 C CA . LEU A 1 171 ? -5.417 -3.015 7.124 1.00 97.81 171 LEU A CA 1
ATOM 1226 C C . LEU A 1 171 ? -4.550 -4.219 6.741 1.00 97.81 171 LEU A C 1
ATOM 1228 O O . LEU A 1 171 ? -4.917 -5.368 6.992 1.00 97.81 171 LEU A O 1
ATOM 1232 N N . TYR A 1 172 ? -3.368 -3.952 6.184 1.00 97.81 172 TYR A N 1
ATOM 1233 C CA . TYR A 1 172 ? -2.319 -4.948 5.955 1.00 97.81 172 TYR A CA 1
ATOM 1234 C C . TYR A 1 172 ? -1.108 -4.643 6.827 1.00 97.81 172 TYR A C 1
ATOM 1236 O O . TYR A 1 172 ? -0.595 -3.522 6.799 1.00 97.81 172 TYR A O 1
ATOM 1244 N N . THR A 1 173 ? -0.609 -5.634 7.568 1.00 97.88 173 THR A N 1
ATOM 1245 C CA . THR A 1 173 ? 0.638 -5.435 8.307 1.00 97.88 173 THR A CA 1
ATOM 1246 C C . THR A 1 173 ? 1.815 -5.422 7.332 1.00 97.88 173 THR A C 1
ATOM 1248 O O . THR A 1 173 ? 1.899 -6.208 6.384 1.00 97.88 173 THR A O 1
ATOM 1251 N N . GLY A 1 174 ? 2.705 -4.460 7.527 1.00 97.31 174 GLY A N 1
ATOM 1252 C CA . GLY A 1 174 ? 4.039 -4.395 6.946 1.00 97.31 174 GLY A CA 1
ATOM 1253 C C . GLY A 1 174 ? 5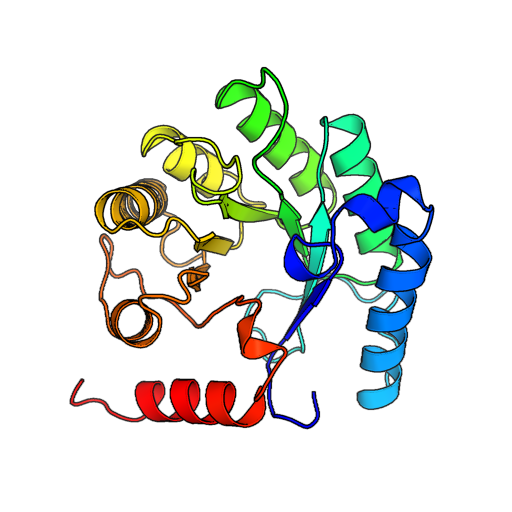.117 -4.367 8.029 1.00 97.31 174 GLY A C 1
ATOM 1254 O O . GLY A 1 174 ? 6.227 -3.926 7.753 1.00 97.31 174 GLY A O 1
ATOM 1255 N N . ASN A 1 175 ? 4.758 -4.748 9.259 1.00 96.81 175 ASN A N 1
ATOM 1256 C CA . ASN A 1 175 ? 5.634 -4.792 10.419 1.00 96.81 175 ASN A CA 1
ATOM 1257 C C . ASN A 1 175 ? 6.225 -6.202 10.550 1.00 96.81 175 ASN A C 1
ATOM 1259 O O . ASN A 1 175 ? 5.688 -7.054 11.262 1.00 96.81 175 ASN A O 1
ATOM 1263 N N . ASP A 1 176 ? 7.326 -6.462 9.847 1.00 92.44 176 ASP A N 1
ATOM 1264 C CA . ASP A 1 176 ? 7.994 -7.770 9.855 1.00 92.44 176 ASP A CA 1
ATOM 1265 C C . ASP A 1 176 ? 8.455 -8.180 11.285 1.00 92.44 176 ASP A C 1
ATOM 1267 O O . ASP A 1 176 ? 8.614 -9.364 11.571 1.00 92.44 176 ASP A O 1
ATOM 1271 N N . ASP A 1 177 ? 8.599 -7.222 12.212 1.00 93.69 177 ASP A N 1
ATOM 1272 C CA . ASP A 1 177 ? 8.949 -7.422 13.628 1.00 93.69 177 ASP A CA 1
ATOM 1273 C C . ASP A 1 177 ? 7.776 -7.860 14.528 1.00 93.69 177 ASP A C 1
ATOM 1275 O O . ASP A 1 177 ? 7.992 -8.258 15.675 1.00 93.69 177 ASP A O 1
ATOM 1279 N N . HIS A 1 178 ? 6.532 -7.777 14.042 1.00 95.88 178 HIS A N 1
ATOM 1280 C CA . HIS A 1 178 ? 5.337 -7.980 14.867 1.00 95.88 178 HIS A CA 1
ATOM 1281 C C . HIS A 1 178 ? 4.168 -8.652 14.129 1.00 95.88 178 HIS A C 1
ATOM 1283 O O . HIS A 1 178 ? 3.005 -8.425 14.452 1.00 95.88 178 HIS A O 1
ATOM 1289 N N . ILE A 1 179 ? 4.467 -9.509 13.151 1.00 95.75 179 ILE A N 1
ATOM 1290 C CA . ILE A 1 179 ? 3.472 -10.112 12.250 1.00 95.75 179 ILE A CA 1
ATOM 1291 C C . ILE A 1 179 ? 2.330 -10.814 13.002 1.00 95.75 179 ILE A C 1
ATOM 1293 O O . ILE A 1 179 ? 1.166 -10.500 12.780 1.00 95.75 179 ILE A O 1
ATOM 1297 N N . ILE A 1 180 ? 2.648 -11.774 13.879 1.00 95.69 180 ILE A N 1
ATOM 1298 C CA . ILE A 1 180 ? 1.631 -12.585 14.573 1.00 95.69 180 ILE A CA 1
ATOM 1299 C C . ILE A 1 180 ? 0.791 -11.711 15.511 1.00 95.69 180 ILE A C 1
ATOM 1301 O O . ILE A 1 180 ? -0.427 -11.847 15.543 1.00 95.69 180 ILE A O 1
ATOM 1305 N N . GLY A 1 181 ? 1.434 -10.790 16.237 1.00 95.38 181 GLY A N 1
ATOM 1306 C CA . GLY A 1 181 ? 0.739 -9.873 17.138 1.00 95.38 181 GLY A CA 1
ATOM 1307 C C . GLY A 1 181 ? -0.228 -8.953 16.395 1.00 95.38 181 GLY A C 1
ATOM 1308 O O . GLY A 1 181 ? -1.363 -8.800 16.829 1.00 95.38 181 GLY A O 1
ATOM 1309 N N . ASP A 1 182 ? 0.176 -8.420 15.238 1.00 96.62 182 ASP A N 1
ATOM 1310 C CA . ASP A 1 182 ? -0.711 -7.619 14.390 1.00 96.62 182 ASP A CA 1
ATOM 1311 C C . ASP A 1 182 ? -1.900 -8.447 13.873 1.00 96.62 182 ASP A C 1
ATOM 1313 O O . ASP A 1 182 ? -3.034 -7.980 13.913 1.00 96.62 182 ASP A O 1
ATOM 1317 N N . LEU A 1 183 ? -1.675 -9.684 13.417 1.00 95.69 183 LEU A N 1
ATOM 1318 C CA . LEU A 1 183 ? -2.744 -10.533 12.872 1.00 95.69 183 LEU A CA 1
ATOM 1319 C C . LEU A 1 183 ? -3.776 -10.978 13.921 1.00 95.69 183 LEU A C 1
ATOM 1321 O O . LEU A 1 183 ? -4.922 -11.231 13.561 1.00 95.69 183 LEU A O 1
ATOM 1325 N N . LEU A 1 184 ? -3.382 -11.069 15.193 1.00 94.62 184 LEU A N 1
ATOM 1326 C CA . LEU A 1 184 ? -4.269 -11.432 16.303 1.00 94.62 184 LEU A CA 1
ATOM 1327 C C . LEU A 1 184 ? -4.948 -10.224 16.958 1.00 94.62 184 LEU A C 1
ATOM 1329 O O . LEU A 1 184 ? -5.974 -10.371 17.618 1.00 94.62 184 LEU A O 1
ATOM 1333 N N . ALA A 1 185 ? -4.381 -9.027 16.809 1.00 93.44 185 ALA A N 1
ATOM 1334 C CA . ALA A 1 185 ? -4.870 -7.849 17.505 1.00 93.44 185 ALA A CA 1
ATOM 1335 C C . ALA A 1 185 ? -6.239 -7.387 16.986 1.00 93.44 185 ALA A C 1
ATOM 1337 O O . ALA A 1 185 ? -6.454 -7.196 15.786 1.00 93.44 185 ALA A O 1
ATOM 1338 N N . GLU A 1 186 ? -7.132 -7.085 17.926 1.00 94.50 186 GLU A N 1
ATOM 1339 C CA . GLU A 1 186 ? -8.274 -6.216 17.673 1.00 94.50 186 GLU A CA 1
ATOM 1340 C C . GLU A 1 186 ? -7.869 -4.760 17.927 1.00 94.50 186 GLU A C 1
ATOM 1342 O O . GLU A 1 186 ? -7.324 -4.404 18.975 1.00 94.50 186 GLU A O 1
ATOM 1347 N N . LEU A 1 187 ? -8.100 -3.915 16.931 1.00 95.69 187 LEU A N 1
ATOM 1348 C CA . LEU A 1 187 ? -7.712 -2.513 16.912 1.00 95.69 187 LEU A CA 1
ATOM 1349 C C . LEU A 1 187 ? -8.943 -1.612 17.126 1.00 95.69 187 LEU A C 1
ATOM 1351 O O . LEU A 1 187 ? -10.085 -2.065 16.996 1.00 95.69 187 LEU A O 1
ATOM 1355 N N . PRO A 1 188 ? -8.748 -0.315 17.442 1.00 92.44 188 PRO A N 1
ATOM 1356 C CA . PRO A 1 188 ? -9.844 0.640 17.586 1.00 92.44 188 PRO A CA 1
ATOM 1357 C C . PRO A 1 188 ? -10.885 0.551 16.462 1.00 92.44 188 PRO A C 1
ATOM 1359 O O . PRO A 1 188 ? -10.533 0.465 15.290 1.00 92.44 188 PRO A O 1
ATOM 1362 N N . GLY A 1 189 ? -12.170 0.596 16.825 1.00 90.81 189 GLY A N 1
ATOM 1363 C CA . GLY A 1 189 ? -13.276 0.477 15.867 1.00 90.81 189 GLY A CA 1
ATOM 1364 C C . GLY A 1 189 ? -13.561 -0.950 15.386 1.00 90.81 189 GLY A C 1
ATOM 1365 O O . GLY A 1 189 ? -14.252 -1.099 14.384 1.00 90.81 189 GLY A O 1
ATOM 1366 N N . GLY A 1 190 ? -13.033 -1.979 16.063 1.00 93.31 190 GLY A N 1
ATOM 1367 C CA . GLY A 1 190 ? -13.186 -3.385 15.662 1.00 93.31 190 GLY A CA 1
ATOM 1368 C C . GLY A 1 190 ? -12.340 -3.759 14.441 1.00 93.31 190 GLY A C 1
ATOM 1369 O O . GLY A 1 190 ? -12.557 -4.802 13.825 1.00 93.31 190 GLY A O 1
ATOM 1370 N N . LEU A 1 191 ? -11.389 -2.895 14.067 1.00 96.12 191 LEU A N 1
ATOM 1371 C CA . LEU A 1 191 ? -10.478 -3.126 12.954 1.00 96.12 191 LEU A CA 1
ATOM 1372 C C . LEU A 1 191 ? -9.571 -4.320 13.254 1.00 96.12 191 LEU A C 1
ATOM 1374 O O . LEU A 1 191 ? -9.116 -4.510 14.380 1.00 96.12 191 LEU A O 1
ATOM 1378 N N . LYS A 1 192 ? -9.250 -5.088 12.217 1.00 95.81 192 LYS A N 1
ATOM 1379 C CA . LYS A 1 192 ? -8.269 -6.173 12.272 1.00 95.81 192 LYS A CA 1
ATOM 1380 C C . LYS A 1 192 ? -7.370 -6.103 11.052 1.00 95.81 192 LYS A C 1
ATOM 1382 O O . LYS A 1 192 ? -7.793 -5.671 9.974 1.00 95.81 192 LYS A O 1
ATOM 1387 N N . PHE A 1 193 ? -6.132 -6.552 11.201 1.00 96.06 193 PHE A N 1
ATOM 1388 C CA . PHE A 1 193 ? -5.290 -6.793 10.040 1.00 96.06 193 PHE A CA 1
ATOM 1389 C C . PHE A 1 193 ? -5.831 -8.000 9.267 1.00 96.06 193 PHE A C 1
ATOM 1391 O O . PHE A 1 193 ? -5.983 -9.084 9.814 1.00 96.06 193 PHE A O 1
ATOM 1398 N N . SER A 1 194 ? -6.113 -7.825 7.975 1.00 92.94 194 SER A N 1
ATOM 1399 C CA . SER A 1 194 ? -6.648 -8.899 7.115 1.00 92.94 194 SER A CA 1
ATOM 1400 C C . SER A 1 194 ? -5.554 -9.775 6.492 1.00 92.94 194 SER A C 1
ATOM 1402 O O . SER A 1 194 ? -5.827 -10.640 5.663 1.00 92.94 194 SER A O 1
ATOM 1404 N N . GLY A 1 195 ? -4.294 -9.513 6.830 1.00 94.44 195 GLY A N 1
ATOM 1405 C CA . GLY A 1 195 ? -3.128 -10.157 6.250 1.00 94.44 195 GLY A CA 1
ATOM 1406 C C . GLY A 1 195 ? -1.944 -9.204 6.231 1.00 94.44 195 GLY A C 1
ATOM 1407 O O . GLY A 1 195 ? -1.877 -8.244 7.003 1.00 94.44 195 GLY A O 1
ATOM 1408 N N . GLY A 1 196 ? -1.022 -9.441 5.304 1.00 95.38 196 GLY A N 1
ATOM 1409 C CA . GLY A 1 196 ? 0.232 -8.713 5.255 1.00 95.38 196 GLY A CA 1
ATOM 1410 C C . GLY A 1 196 ? 0.751 -8.442 3.849 1.00 95.38 196 GLY A C 1
ATOM 1411 O O . GLY A 1 196 ? 0.503 -9.198 2.912 1.00 95.38 196 GLY A O 1
ATOM 1412 N N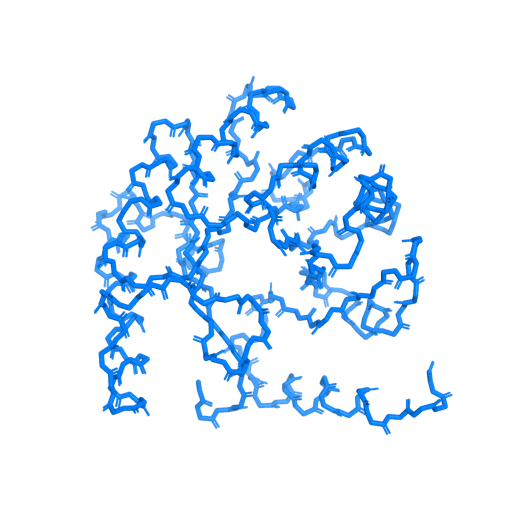 . LEU A 1 197 ? 1.507 -7.354 3.723 1.00 95.75 197 LEU A N 1
ATOM 1413 C CA . LEU A 1 197 ? 2.248 -6.974 2.522 1.00 95.75 197 LEU A CA 1
ATOM 1414 C C . LEU A 1 197 ? 3.717 -6.782 2.907 1.00 95.75 197 LEU A C 1
ATOM 1416 O O . LEU A 1 197 ? 4.175 -5.651 3.074 1.00 95.75 197 LEU A O 1
ATOM 1420 N N . LEU A 1 198 ? 4.457 -7.877 3.067 1.00 95.19 198 LEU A N 1
ATOM 1421 C CA . LEU A 1 198 ? 5.798 -7.864 3.662 1.00 95.19 198 LEU A CA 1
ATOM 1422 C C . LEU A 1 198 ? 6.861 -8.297 2.657 1.00 95.19 198 LEU A C 1
ATOM 1424 O O . LEU A 1 198 ? 6.641 -9.200 1.849 1.00 95.19 198 LEU A O 1
ATOM 1428 N N . GLY A 1 199 ? 8.025 -7.649 2.716 1.00 92.81 199 GLY A N 1
ATOM 1429 C CA . GLY A 1 199 ? 9.146 -7.986 1.840 1.00 92.81 199 GLY A CA 1
ATOM 1430 C C . GLY A 1 199 ? 9.685 -9.382 2.142 1.00 92.81 199 GLY A C 1
ATOM 1431 O O . GLY A 1 199 ? 9.935 -10.155 1.220 1.00 92.81 199 GLY A O 1
ATOM 1432 N N . GLN A 1 200 ? 9.773 -9.735 3.429 1.00 91.19 200 GLN A N 1
ATOM 1433 C CA . GLN A 1 200 ? 10.202 -11.061 3.867 1.00 91.19 200 GLN A CA 1
ATOM 1434 C C . GLN A 1 200 ? 9.341 -12.185 3.274 1.00 91.19 200 GLN A C 1
ATOM 1436 O O . GLN A 1 200 ? 9.879 -13.237 2.954 1.00 91.19 200 GLN A O 1
ATOM 1441 N N . TRP A 1 201 ? 8.038 -11.966 3.057 1.00 95.06 201 TRP A N 1
ATOM 1442 C CA . TRP A 1 201 ? 7.117 -12.978 2.515 1.00 95.06 201 TRP A CA 1
ATOM 1443 C C . TRP A 1 201 ? 7.335 -13.304 1.030 1.00 95.06 201 TRP A C 1
ATOM 1445 O O . TRP A 1 201 ? 6.751 -14.265 0.517 1.00 95.06 201 TRP A O 1
ATOM 1455 N N . ALA A 1 202 ? 8.201 -12.558 0.335 1.00 92.44 202 ALA A N 1
ATOM 1456 C CA . ALA A 1 202 ? 8.713 -12.961 -0.974 1.00 92.44 202 ALA A CA 1
ATOM 1457 C C . ALA A 1 202 ? 9.630 -14.197 -0.880 1.00 92.44 202 ALA A C 1
ATOM 1459 O O . ALA A 1 202 ? 9.806 -14.915 -1.862 1.00 92.44 202 ALA A O 1
ATOM 1460 N N . VAL A 1 203 ? 10.177 -14.474 0.308 1.00 90.62 203 VAL A N 1
ATOM 1461 C CA . VAL A 1 203 ? 10.936 -15.682 0.636 1.00 90.62 203 VAL A CA 1
ATOM 1462 C C . VAL A 1 203 ? 10.081 -16.534 1.579 1.00 90.62 203 VAL A C 1
ATOM 1464 O O . VAL A 1 203 ? 9.415 -16.021 2.470 1.00 90.62 203 VAL A O 1
ATOM 1467 N N . TRP A 1 204 ? 10.035 -17.849 1.363 1.00 92.12 204 TRP A N 1
ATOM 1468 C CA . TRP A 1 204 ? 9.178 -18.768 2.138 1.00 92.12 204 TRP A CA 1
ATOM 1469 C C . TRP A 1 204 ? 7.674 -18.444 2.099 1.00 92.12 204 TRP A C 1
ATOM 1471 O O . TRP A 1 204 ? 6.950 -18.703 3.059 1.00 92.12 204 TRP A O 1
ATOM 1481 N N . THR A 1 205 ? 7.171 -17.951 0.964 1.00 95.69 205 THR A N 1
ATOM 1482 C CA . THR A 1 205 ? 5.762 -17.556 0.790 1.00 95.69 205 THR A CA 1
ATOM 1483 C C . THR A 1 205 ? 4.759 -18.615 1.257 1.00 95.69 205 THR A C 1
ATOM 1485 O O . THR A 1 205 ? 3.748 -18.264 1.854 1.00 95.69 205 THR A O 1
ATOM 1488 N N . ARG A 1 206 ? 5.032 -19.912 1.035 1.00 96.06 206 ARG A N 1
ATOM 1489 C CA . ARG A 1 206 ? 4.149 -20.997 1.502 1.00 96.06 206 ARG A CA 1
ATOM 1490 C C . ARG A 1 206 ? 3.999 -20.991 3.024 1.00 96.06 206 ARG A C 1
ATOM 1492 O O . ARG A 1 206 ? 2.881 -21.065 3.507 1.00 96.06 206 ARG A O 1
ATOM 1499 N N . ALA A 1 207 ? 5.101 -20.853 3.760 1.00 95.88 207 ALA A N 1
ATOM 1500 C CA . ALA A 1 207 ? 5.072 -20.842 5.219 1.00 95.88 207 ALA A CA 1
ATOM 1501 C C . ALA A 1 207 ? 4.287 -19.635 5.758 1.00 95.88 207 ALA A C 1
ATOM 1503 O O . ALA A 1 207 ? 3.517 -19.777 6.702 1.00 95.88 207 ALA A O 1
ATOM 1504 N N . ALA A 1 208 ? 4.426 -18.466 5.123 1.00 95.50 208 ALA A N 1
ATOM 1505 C CA . ALA A 1 208 ? 3.630 -17.289 5.466 1.00 95.50 208 ALA A CA 1
ATOM 1506 C C . ALA A 1 208 ? 2.127 -17.512 5.214 1.00 95.50 208 ALA A C 1
ATOM 1508 O O . ALA A 1 208 ? 1.306 -17.179 6.065 1.00 95.50 208 ALA A O 1
ATOM 1509 N N . VAL A 1 209 ? 1.769 -18.117 4.075 1.00 95.06 209 VAL A N 1
ATOM 1510 C CA . VAL A 1 209 ? 0.377 -18.472 3.745 1.00 95.06 209 VAL A CA 1
ATOM 1511 C C . VAL A 1 209 ? -0.201 -19.448 4.768 1.00 95.06 209 VAL A C 1
ATOM 1513 O O . VAL A 1 209 ? -1.295 -19.214 5.278 1.00 95.06 209 VAL A O 1
ATOM 1516 N N . ASP A 1 210 ? 0.540 -20.503 5.105 1.00 94.94 210 ASP A N 1
ATOM 1517 C CA . ASP A 1 210 ? 0.097 -21.519 6.060 1.00 94.94 210 ASP A CA 1
ATOM 1518 C C . ASP A 1 210 ? -0.072 -20.926 7.471 1.00 94.94 210 ASP A C 1
ATOM 1520 O O . ASP A 1 210 ? -1.049 -21.234 8.151 1.00 94.94 210 ASP A O 1
ATOM 1524 N N . MET A 1 211 ? 0.817 -20.015 7.886 1.00 94.69 211 MET A N 1
ATOM 1525 C CA . MET A 1 211 ? 0.707 -19.284 9.155 1.00 94.69 211 MET A CA 1
ATOM 1526 C C . MET A 1 211 ? -0.562 -18.424 9.211 1.00 94.69 211 MET A C 1
ATOM 1528 O O . MET A 1 211 ? -1.326 -18.534 10.167 1.00 94.69 211 MET A O 1
ATOM 1532 N N . VAL A 1 212 ? -0.820 -17.594 8.193 1.00 93.38 212 VAL A N 1
ATOM 1533 C CA . VAL A 1 212 ? -2.028 -16.745 8.147 1.00 93.38 212 VAL A CA 1
ATOM 1534 C C . VAL A 1 212 ? -3.294 -17.606 8.150 1.00 93.38 212 VAL A C 1
ATOM 1536 O O . VAL A 1 212 ? -4.238 -17.321 8.885 1.00 93.38 212 VAL A O 1
ATOM 1539 N N . ALA A 1 213 ? -3.308 -18.692 7.372 1.00 90.94 213 ALA A N 1
ATOM 1540 C CA . ALA A 1 213 ? -4.435 -19.617 7.324 1.00 90.94 213 ALA A CA 1
ATOM 1541 C C . ALA A 1 213 ? -4.650 -20.372 8.646 1.00 90.94 213 ALA A C 1
ATOM 1543 O O . ALA A 1 213 ? -5.787 -20.716 8.963 1.00 90.94 213 ALA A O 1
ATOM 1544 N N . GLY A 1 214 ? -3.580 -20.648 9.396 1.00 91.69 214 GLY A N 1
ATOM 1545 C CA . GLY A 1 214 ? -3.645 -21.246 10.728 1.00 91.69 214 GLY A CA 1
ATOM 1546 C C . GLY A 1 214 ? -4.292 -20.309 11.746 1.00 91.69 214 GLY A C 1
ATOM 1547 O O . GLY A 1 214 ? -5.229 -20.717 12.423 1.00 91.69 214 GLY A O 1
ATOM 1548 N N . LEU A 1 215 ? -3.860 -19.044 11.784 1.00 87.94 215 LEU A N 1
ATOM 1549 C CA . LEU A 1 215 ? -4.404 -18.036 12.705 1.00 87.94 215 LEU A CA 1
ATOM 1550 C C . LEU A 1 215 ? -5.891 -17.747 12.445 1.00 87.94 215 LEU A C 1
ATOM 1552 O O . LEU A 1 215 ? -6.648 -17.548 13.381 1.00 87.94 215 LEU A O 1
ATOM 1556 N N . ALA A 1 216 ? -6.343 -17.786 11.188 1.00 74.88 216 ALA A N 1
ATOM 1557 C CA . ALA A 1 216 ? -7.752 -17.564 10.847 1.00 74.88 216 ALA A CA 1
ATOM 1558 C C . ALA A 1 216 ? -8.700 -18.712 11.260 1.00 74.88 216 ALA A C 1
ATOM 1560 O O . ALA A 1 216 ? -9.918 -18.548 11.206 1.00 74.88 216 ALA A O 1
ATOM 1561 N N . LYS A 1 217 ? -8.163 -19.893 11.596 1.00 66.94 217 LYS A N 1
ATOM 1562 C CA . LYS A 1 217 ? -8.937 -21.106 11.911 1.00 66.94 217 LYS A CA 1
ATOM 1563 C C . LYS A 1 217 ? -9.052 -21.396 13.402 1.00 66.94 217 LYS A C 1
ATOM 1565 O O . LYS A 1 217 ? -9.753 -22.344 13.745 1.00 66.94 217 LYS A O 1
ATOM 1570 N N . ASP A 1 218 ? -8.369 -20.637 14.250 1.00 61.88 218 ASP A N 1
ATOM 1571 C CA . ASP A 1 218 ? -8.394 -20.825 15.695 1.00 61.88 218 ASP A CA 1
ATOM 1572 C C . ASP A 1 218 ? -9.338 -19.793 16.334 1.00 61.88 218 ASP A C 1
ATOM 1574 O O . ASP A 1 218 ? -8.956 -18.636 16.473 1.00 61.88 218 ASP A O 1
ATOM 1578 N N . PRO A 1 219 ? -10.597 -20.158 16.650 1.00 50.31 219 PRO A N 1
ATOM 1579 C CA . PRO A 1 219 ? -11.557 -19.241 17.259 1.00 50.31 219 PRO A CA 1
ATOM 1580 C C . PRO A 1 219 ? -11.313 -19.008 18.760 1.00 50.31 219 PRO A C 1
ATOM 1582 O O . PRO A 1 219 ? -12.058 -18.233 19.357 1.00 50.31 219 PRO A O 1
ATOM 1585 N N . GLU A 1 220 ? -10.345 -19.700 19.382 1.00 50.91 220 GLU A N 1
ATOM 1586 C CA . GLU A 1 220 ? -9.962 -19.493 20.791 1.00 50.91 220 GLU A CA 1
ATOM 1587 C C . GLU A 1 220 ? -8.751 -18.552 20.963 1.00 50.91 220 GLU A C 1
ATOM 1589 O O . GLU A 1 220 ? -8.282 -18.338 22.085 1.00 50.91 220 GLU A O 1
ATOM 1594 N N . LEU A 1 221 ? -8.300 -17.943 19.860 1.00 48.50 221 LEU A N 1
ATOM 1595 C CA . LEU A 1 221 ? -7.463 -16.740 19.804 1.00 48.50 221 LEU A CA 1
ATOM 1596 C C . LEU A 1 221 ? -8.306 -15.529 19.377 1.00 48.50 221 LEU A C 1
ATOM 1598 O O . LEU A 1 221 ? -8.060 -14.439 19.941 1.00 48.50 221 LEU A O 1
#